Protein AF-A0A931ZBM6-F1 (afdb_monomer_lite)

Secondary structure (DSSP, 8-state):
----PPPTHHHHHHTT----------------PPP------S-HHHHHEEE---EETTEEP-EEEE-SSHHHHHHHHHHHHHHHHHHHHTTS-S---SEEEEE--TTPPPTHHHHHHHHHHHHTT-S-HHHHTTHHHHHHHHHHHHHHHHTTS-S-----SSHHHHHHHHHTTS-EE--THHHHHHHHHHHTTT-HHHHHHHHHT--HHHHT--TTTTSSEEEEEPPTTHHHHHHHHHHHHHHHSS---HHHHHHHHHHHHHHHHHHHHHHHHHHHHHHHHHHHHHH----HHHHHHHHHHHHHHHSPPPTTSPPPPS-HHHHHHHHHHHHHHHHHHHHHHHHHS--PPP--

pLDDT: mean 80.32, std 21.11, range [24.94, 98.19]

Sequence (352 aa):
MSHRRPSSFFALVRLCFAAVVAFSAPAAFAGEVVPPTGVLAKDEFSRLVRLAPFVVRGQQLSVSIHARSGRDRSYGEEFAEEVLRVVWEAGVTDSTGKGLVIVGKKGEPHPIRFFRKFLALADAGALDPAIAARGPELFKMLDHWEHSSDKGRGAGEKQGGNVDLEFERIVTALPLPLEGIGAQLYQLAWFEKFDDARVEAKLRALRAADLERDLFAHYDWVFYLPPKGAFDDVLDGIISDALKDGEVGIVGRMAVKGVMLVVKPKIRKAIEGVRKGLMFQTVVQARTRLGEDAVSRLMGAYVEELMPDLPDEPKHAGPEHERAVAAVRAELGALRAAAAKTAAEPAATPVH

Foldseek 3Di:
DDPDDQDCVVVVVVVPPDDDFDDDDDDDDDDDDDDDDDDDPVDPQVVQWDFAQAAAPNDGAQEIERDDDPVLVVVQNVLLNLLVNLCCLLPLFPHLFHEYEYEDDPPAFALVVLLVLLQVCLVVVLADVVSSVCNVVSVVQVVCVLVLVCVSPPPDDDDDGDPVVLVVLQVRQAKGWQDQVSQLLVVLCVVVVVPVVSSSVCRSVDDPVSSVPRPCVNTLTYMYHYHVCSNVVSVVVVLVVVCVPDPCPPVNNVVSVVVCVVCVVQVVQLRSLVRSLVSSLRSSVSRHPDDPVLSSQLSVLLSVLSHDDDPPDDPDDDDSSVSSSVSSSVSVVVVVVVVVVVVPDPDDPPDD

Radius of gyration: 22.64 Å; chains: 1; bounding box: 61×72×57 Å

Structure (mmCIF, N/CA/C/O backbone):
data_AF-A0A931ZBM6-F1
#
_entry.id   AF-A0A931ZBM6-F1
#
loop_
_atom_site.group_PDB
_atom_site.id
_atom_site.type_symbol
_atom_site.label_atom_id
_atom_site.label_alt_id
_atom_site.label_comp_id
_atom_site.label_asym_id
_atom_site.label_entity_id
_atom_site.label_seq_id
_atom_site.pdbx_PDB_ins_code
_atom_site.Cartn_x
_atom_site.Cartn_y
_atom_site.Cartn_z
_atom_site.occupancy
_atom_site.B_iso_or_equiv
_atom_site.auth_seq_id
_atom_site.auth_comp_id
_atom_site.auth_asym_id
_atom_site.auth_atom_id
_atom_site.pdbx_PDB_model_num
ATOM 1 N N . MET A 1 1 ? 28.361 -14.366 -13.373 1.00 31.94 1 MET A N 1
ATOM 2 C CA . MET A 1 1 ? 27.767 -14.324 -12.021 1.00 31.94 1 MET A CA 1
ATOM 3 C C . MET A 1 1 ? 28.271 -13.063 -11.344 1.00 31.94 1 MET A C 1
ATOM 5 O O . MET A 1 1 ? 29.434 -13.009 -10.978 1.00 31.94 1 MET A O 1
ATOM 9 N N . SER A 1 2 ? 27.451 -12.012 -11.313 1.00 27.48 2 SER A N 1
ATOM 10 C CA . SER A 1 2 ? 27.791 -10.764 -10.625 1.00 27.48 2 SER A CA 1
ATOM 11 C C . SER A 1 2 ? 27.312 -10.886 -9.182 1.00 27.48 2 SER A C 1
ATOM 13 O O . SER A 1 2 ? 26.113 -11.039 -8.949 1.00 27.48 2 SER A O 1
ATOM 15 N N . HIS A 1 3 ? 28.238 -10.895 -8.224 1.00 28.36 3 HIS A N 1
ATOM 16 C CA . HIS A 1 3 ? 27.904 -10.804 -6.807 1.00 28.36 3 HIS A CA 1
ATOM 17 C C . HIS A 1 3 ? 27.379 -9.389 -6.528 1.00 28.36 3 HIS A C 1
ATOM 19 O O . HIS A 1 3 ? 28.165 -8.462 -6.334 1.00 28.36 3 HIS A O 1
ATOM 25 N N . ARG A 1 4 ? 26.051 -9.212 -6.527 1.00 35.16 4 ARG A N 1
ATOM 26 C CA . ARG A 1 4 ? 25.421 -8.002 -5.982 1.00 35.16 4 ARG A CA 1
ATOM 27 C C . ARG A 1 4 ? 25.750 -7.947 -4.487 1.00 35.16 4 ARG A C 1
ATOM 29 O O . ARG A 1 4 ? 25.374 -8.845 -3.736 1.00 35.16 4 ARG A O 1
ATOM 36 N N . ARG A 1 5 ? 26.523 -6.940 -4.076 1.00 33.59 5 ARG A N 1
ATOM 37 C CA . ARG A 1 5 ? 26.812 -6.664 -2.663 1.00 33.59 5 ARG A CA 1
ATOM 38 C C . ARG A 1 5 ? 25.515 -6.232 -1.960 1.00 33.59 5 ARG A C 1
ATOM 40 O O . ARG A 1 5 ? 24.696 -5.577 -2.602 1.00 33.59 5 ARG A O 1
ATOM 47 N N . PRO A 1 6 ? 25.318 -6.560 -0.671 1.00 39.62 6 PRO A N 1
ATOM 48 C CA . PRO A 1 6 ? 24.232 -5.974 0.108 1.00 39.62 6 PRO A CA 1
ATOM 49 C C . PRO A 1 6 ? 24.379 -4.445 0.116 1.00 39.62 6 PRO A C 1
ATOM 51 O O . PRO A 1 6 ? 25.482 -3.928 0.302 1.00 39.62 6 PRO A O 1
ATOM 54 N N . SER A 1 7 ? 23.281 -3.733 -0.141 1.00 42.94 7 SER A N 1
ATOM 55 C CA . SER A 1 7 ? 23.265 -2.282 -0.323 1.00 42.94 7 SER A CA 1
ATOM 56 C C . SER A 1 7 ? 23.692 -1.548 0.956 1.00 42.94 7 SER A C 1
ATOM 58 O O . SER A 1 7 ? 23.093 -1.673 2.026 1.00 42.94 7 SER A O 1
ATOM 60 N N . SER A 1 8 ? 24.748 -0.743 0.837 1.00 41.81 8 SER A N 1
ATOM 61 C CA . SER A 1 8 ? 25.356 0.093 1.885 1.00 41.81 8 SER A CA 1
ATOM 62 C C . SER A 1 8 ? 24.417 1.180 2.436 1.00 41.81 8 SER A C 1
ATOM 64 O O . SER A 1 8 ? 24.687 1.755 3.490 1.00 41.81 8 SER A O 1
ATOM 66 N N . PHE A 1 9 ? 23.278 1.425 1.784 1.00 42.59 9 PHE A N 1
ATOM 67 C CA . PHE A 1 9 ? 22.247 2.367 2.225 1.00 42.59 9 PHE A CA 1
ATOM 68 C C . PHE A 1 9 ? 21.617 1.995 3.578 1.00 42.59 9 PHE A C 1
ATOM 70 O O . PHE A 1 9 ? 21.406 2.867 4.424 1.00 42.59 9 PHE A O 1
ATOM 77 N N . PHE A 1 10 ? 21.396 0.702 3.842 1.00 41.97 10 PHE A N 1
ATOM 78 C CA . PHE A 1 10 ? 20.820 0.257 5.117 1.00 41.97 10 PHE A CA 1
ATOM 79 C C . PHE A 1 10 ? 21.771 0.471 6.305 1.00 41.97 10 PHE A C 1
ATOM 81 O O . PHE A 1 10 ? 21.309 0.595 7.436 1.00 41.97 10 PHE A O 1
ATOM 88 N N . ALA A 1 11 ? 23.084 0.593 6.071 1.00 39.59 11 ALA A N 1
ATOM 89 C CA . ALA A 1 11 ? 24.052 0.939 7.113 1.00 39.59 11 ALA A CA 1
ATOM 90 C C . ALA A 1 11 ? 23.962 2.420 7.538 1.00 39.59 11 ALA A C 1
ATOM 92 O O . ALA A 1 11 ? 24.176 2.730 8.708 1.00 39.59 11 ALA A O 1
ATOM 93 N N . LEU A 1 12 ? 23.581 3.323 6.624 1.00 34.25 12 LEU A N 1
ATOM 94 C CA . LEU A 1 12 ? 23.433 4.755 6.911 1.00 34.25 12 LEU A CA 1
ATOM 95 C C . LEU A 1 12 ? 22.178 5.049 7.754 1.00 34.25 12 LEU A C 1
ATOM 97 O O . LEU A 1 12 ? 22.205 5.919 8.617 1.00 34.25 12 LEU A O 1
ATOM 101 N N . VAL A 1 13 ? 21.094 4.293 7.542 1.00 40.19 13 VAL A N 1
ATOM 102 C CA . VAL A 1 13 ? 19.859 4.389 8.346 1.00 40.19 13 VAL A CA 1
ATOM 103 C C . VAL A 1 13 ? 20.052 3.776 9.742 1.00 40.19 13 VAL A C 1
ATOM 105 O O . VAL A 1 13 ? 19.504 4.279 10.720 1.00 40.19 13 VAL A O 1
ATOM 108 N N . ARG A 1 14 ? 20.888 2.734 9.859 1.00 36.56 14 ARG A N 1
ATOM 109 C CA . ARG A 1 14 ? 21.182 2.023 11.118 1.00 36.56 14 ARG A CA 1
ATOM 110 C C . ARG A 1 14 ? 21.972 2.844 12.144 1.00 36.56 14 ARG A C 1
ATOM 112 O O . ARG A 1 14 ? 21.813 2.609 13.335 1.00 36.56 14 ARG A O 1
ATOM 119 N N . LEU A 1 15 ? 22.798 3.804 11.719 1.00 32.94 15 LEU A N 1
ATOM 120 C CA . LEU A 1 15 ? 23.688 4.532 12.636 1.00 32.94 15 LEU A CA 1
ATOM 121 C C . LEU A 1 15 ? 22.985 5.635 13.457 1.00 32.94 15 LEU A C 1
ATOM 123 O O . LEU A 1 15 ? 23.563 6.133 14.418 1.00 32.94 15 LEU A O 1
ATOM 127 N N . CYS A 1 16 ? 21.757 6.027 13.099 1.00 34.06 16 CYS A N 1
ATOM 128 C CA . CYS A 1 16 ? 21.055 7.146 13.742 1.00 34.06 16 CYS A CA 1
ATOM 129 C C . CYS A 1 16 ? 20.052 6.749 14.843 1.00 34.06 16 CYS A C 1
ATOM 131 O O . CYS A 1 16 ? 19.536 7.646 15.499 1.00 34.06 16 CYS A O 1
ATOM 133 N N . PHE A 1 17 ? 19.778 5.457 15.065 1.00 35.91 17 PHE A N 1
ATOM 134 C CA . PHE A 1 17 ? 18.599 5.009 15.833 1.00 35.91 17 PHE A CA 1
ATOM 135 C C . PHE A 1 17 ? 18.886 4.205 17.116 1.00 35.91 17 PHE A C 1
ATOM 137 O O . PHE A 1 17 ? 17.976 3.652 17.723 1.00 35.91 17 PHE A O 1
ATOM 144 N N . ALA A 1 18 ? 20.134 4.149 17.580 1.00 29.78 18 ALA A N 1
ATOM 145 C CA . ALA A 1 18 ? 20.478 3.424 18.804 1.00 29.78 18 A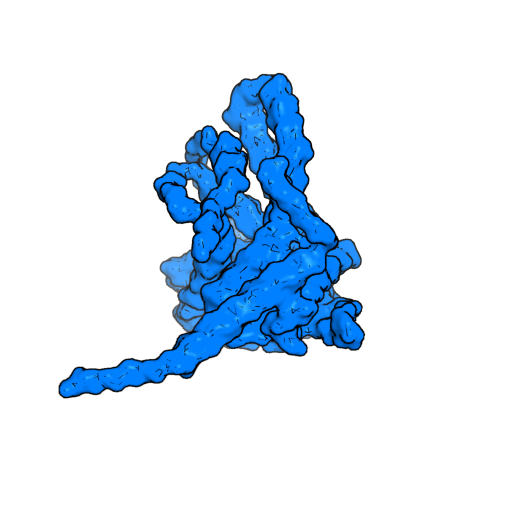LA A CA 1
ATOM 146 C C . ALA A 1 18 ? 20.466 4.340 20.045 1.00 29.78 18 ALA A C 1
ATOM 148 O O . ALA A 1 18 ? 21.527 4.780 20.48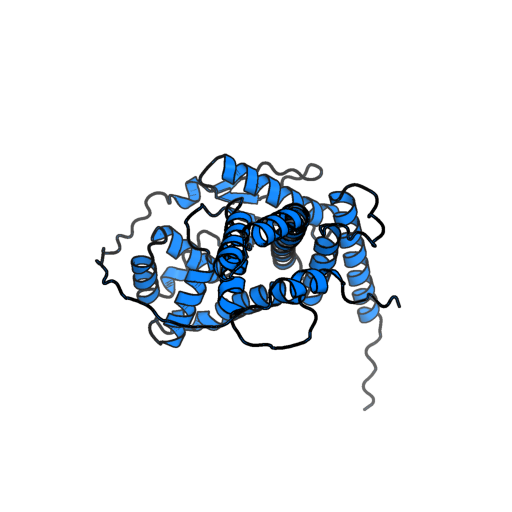7 1.00 29.78 18 ALA A O 1
ATOM 149 N N . ALA A 1 19 ? 19.286 4.613 20.623 1.00 30.77 19 ALA A N 1
ATOM 150 C CA . ALA A 1 19 ? 19.170 5.140 21.989 1.00 30.77 19 ALA A CA 1
ATOM 151 C C . ALA A 1 19 ? 17.787 4.887 22.650 1.00 30.77 19 ALA A C 1
ATOM 153 O O . ALA A 1 19 ? 16.822 5.585 22.378 1.00 30.77 19 ALA A O 1
ATOM 154 N N . VAL A 1 20 ? 17.788 3.971 23.632 1.00 32.47 20 VAL A N 1
ATOM 155 C CA . VAL A 1 20 ? 17.024 4.005 24.907 1.00 32.47 20 VAL A CA 1
ATOM 156 C C . VAL A 1 20 ? 15.565 3.479 24.949 1.00 32.47 20 VAL A C 1
ATOM 158 O O . VAL A 1 20 ? 14.827 3.397 23.973 1.00 32.47 20 VAL A O 1
ATOM 161 N N . VAL A 1 21 ? 15.232 3.000 26.156 1.00 31.50 21 VAL A N 1
ATOM 162 C CA . VAL A 1 21 ? 14.357 1.903 26.592 1.00 31.50 21 VAL A CA 1
ATOM 163 C C . VAL A 1 21 ? 13.160 2.400 27.435 1.00 31.50 21 VAL A C 1
ATOM 165 O O . VAL A 1 21 ? 13.353 3.194 28.344 1.00 31.50 21 VAL A O 1
ATOM 168 N N . ALA A 1 22 ? 11.985 1.814 27.154 1.00 27.92 22 ALA A N 1
ATOM 169 C CA . ALA A 1 22 ? 10.833 1.361 27.977 1.00 27.92 22 ALA A CA 1
ATOM 170 C C . ALA A 1 22 ? 10.054 2.216 29.026 1.00 27.92 22 ALA A C 1
ATOM 172 O O . ALA A 1 22 ? 10.618 2.870 29.894 1.00 27.92 22 ALA A O 1
ATOM 173 N N . PHE A 1 23 ? 8.727 1.931 29.013 1.00 27.97 23 PHE A N 1
ATOM 174 C CA . PHE A 1 23 ? 7.710 1.746 30.090 1.00 27.97 23 PHE A CA 1
ATOM 175 C C . PHE A 1 23 ? 6.482 2.698 30.151 1.00 27.97 23 PHE A C 1
ATOM 177 O O . PHE A 1 23 ? 6.609 3.846 30.566 1.00 27.97 23 PHE A O 1
ATOM 184 N N . SER A 1 24 ? 5.267 2.149 29.899 1.00 24.94 24 SER A N 1
ATOM 185 C CA . SER A 1 24 ? 4.047 2.131 30.776 1.00 24.94 24 SER A CA 1
ATOM 186 C C . SER A 1 24 ? 2.675 2.216 30.050 1.00 24.94 24 SER A C 1
ATOM 188 O O . SER A 1 24 ? 2.545 2.838 29.004 1.00 24.94 24 SER A O 1
ATOM 190 N N . ALA A 1 25 ? 1.664 1.561 30.647 1.00 29.27 25 ALA A N 1
ATOM 191 C CA . ALA A 1 25 ? 0.376 1.057 30.120 1.00 29.27 25 ALA A CA 1
ATOM 192 C C . ALA A 1 25 ? -0.858 2.027 30.269 1.00 29.27 25 ALA A C 1
ATOM 194 O O . ALA A 1 25 ? -0.668 3.153 30.726 1.00 29.27 25 ALA A O 1
ATOM 195 N N . PRO A 1 26 ? -2.110 1.643 29.879 1.00 33.84 26 PRO A N 1
ATOM 196 C CA . PRO A 1 26 ? -3.177 2.553 29.410 1.00 33.84 26 PRO A CA 1
ATOM 197 C C . PRO A 1 26 ? -4.280 2.913 30.433 1.00 33.84 26 PRO A C 1
ATOM 199 O O . PRO A 1 26 ? -4.448 2.249 31.452 1.00 33.84 26 PRO A O 1
ATOM 202 N N . ALA A 1 27 ? -5.111 3.911 30.091 1.00 28.00 27 ALA A N 1
ATOM 203 C CA . ALA A 1 27 ? -6.371 4.232 30.774 1.00 28.00 27 ALA A CA 1
ATOM 204 C C . ALA A 1 27 ? -7.587 4.037 29.844 1.00 28.00 27 ALA A C 1
ATOM 206 O O . ALA A 1 27 ? -7.575 4.453 28.685 1.00 28.00 27 ALA A O 1
ATOM 207 N N . ALA A 1 28 ? -8.625 3.392 30.380 1.00 29.86 28 ALA A N 1
ATOM 208 C CA . ALA A 1 28 ? -9.886 3.058 29.724 1.00 29.86 28 ALA A CA 1
ATOM 209 C C . ALA A 1 28 ? -10.892 4.224 29.741 1.00 29.86 28 ALA A C 1
ATOM 211 O O . ALA A 1 28 ? -10.944 4.978 30.711 1.00 29.86 28 ALA A O 1
ATOM 212 N N . PHE A 1 29 ? -11.761 4.300 28.726 1.00 31.81 29 PHE A N 1
ATOM 213 C CA . PHE A 1 29 ? -13.000 5.083 28.777 1.00 31.81 29 PHE A CA 1
ATOM 214 C C . PHE A 1 29 ? -14.194 4.253 28.297 1.00 31.81 29 PHE A C 1
ATOM 216 O O . PHE A 1 29 ? -14.118 3.533 27.303 1.00 31.81 29 PHE A O 1
ATOM 223 N N . ALA A 1 30 ? -15.281 4.351 29.065 1.00 30.66 30 ALA A N 1
ATOM 224 C CA . ALA A 1 30 ? -16.561 3.692 28.854 1.00 30.66 30 ALA A CA 1
ATOM 225 C C . ALA A 1 30 ? -17.351 4.355 27.713 1.00 30.66 30 ALA A C 1
ATOM 227 O O . ALA A 1 30 ? -17.351 5.577 27.580 1.00 30.66 30 ALA A O 1
ATOM 228 N N . GLY A 1 31 ? -18.008 3.527 26.899 1.00 30.02 31 GLY A N 1
ATOM 229 C CA . GLY A 1 31 ? -18.757 3.943 25.717 1.00 30.02 31 GLY A CA 1
ATOM 230 C C . GLY A 1 31 ? -20.232 4.248 25.971 1.00 30.02 31 GLY A C 1
ATOM 231 O O . GLY A 1 31 ? -20.807 3.872 26.991 1.00 30.02 31 GLY A O 1
ATOM 232 N N . GLU A 1 32 ? -20.848 4.864 24.967 1.00 27.94 32 GLU A N 1
ATOM 233 C CA . GLU A 1 32 ? -22.295 4.971 24.806 1.00 27.94 32 GLU A CA 1
ATOM 234 C C . GLU A 1 32 ? -22.692 4.225 23.520 1.00 27.94 32 GLU A C 1
ATOM 236 O O . GLU A 1 32 ? -22.074 4.391 22.466 1.00 27.94 32 GLU A O 1
ATOM 241 N N . VAL A 1 33 ? -23.678 3.331 23.626 1.00 31.17 33 VAL A N 1
ATOM 242 C CA . VAL A 1 33 ? -24.102 2.417 22.555 1.00 31.17 33 VAL A CA 1
ATOM 243 C C . VAL A 1 33 ? -25.218 3.066 21.743 1.00 31.17 33 VAL A C 1
ATOM 245 O O . VAL A 1 33 ? -26.300 3.324 22.265 1.00 31.17 33 VAL A O 1
ATOM 248 N N . VAL A 1 34 ? -24.986 3.265 20.445 1.00 37.62 34 VAL A N 1
ATOM 249 C CA . VAL A 1 34 ? -26.023 3.661 19.481 1.00 37.62 34 VAL A CA 1
ATOM 250 C C . VAL A 1 34 ? -26.456 2.424 18.680 1.00 37.62 34 VAL A C 1
ATOM 252 O O . VAL A 1 34 ? -25.591 1.689 18.198 1.00 37.62 34 VAL A O 1
ATOM 255 N N . PRO A 1 35 ? -27.767 2.156 18.527 1.00 35.78 35 PRO A N 1
ATOM 256 C CA . PRO A 1 35 ? -28.259 0.957 17.854 1.00 35.78 35 PRO A CA 1
ATOM 257 C C . PRO A 1 35 ? -28.048 0.995 16.325 1.00 35.78 35 PRO A C 1
ATOM 259 O O . PRO A 1 35 ? -28.031 2.072 15.723 1.00 35.78 35 PRO A O 1
ATOM 262 N N . PRO A 1 36 ? -27.936 -0.176 15.666 1.00 44.25 36 PRO A N 1
ATOM 263 C CA . PRO A 1 36 ? -27.650 -0.269 14.240 1.00 44.25 36 PRO A CA 1
ATOM 264 C C . PRO A 1 36 ? -28.939 -0.141 13.418 1.00 44.25 36 PRO A C 1
ATOM 266 O O . PRO A 1 36 ? -29.744 -1.067 13.347 1.00 44.25 36 PRO A O 1
ATOM 269 N N . THR A 1 37 ? -29.136 0.989 12.743 1.00 44.81 37 THR A N 1
ATOM 270 C CA . THR A 1 37 ? -30.177 1.115 11.711 1.00 44.81 37 THR A CA 1
ATOM 271 C C . THR A 1 37 ? -29.609 0.776 10.341 1.00 44.81 37 THR A C 1
ATOM 273 O O . THR A 1 37 ? -28.897 1.571 9.730 1.00 44.81 37 THR A O 1
ATOM 276 N N . GLY A 1 38 ? -29.955 -0.414 9.851 1.00 49.53 38 GLY A N 1
ATOM 277 C CA . GLY A 1 38 ? -29.805 -0.789 8.454 1.00 49.53 38 GLY A CA 1
ATOM 278 C C . GLY A 1 38 ? -30.980 -0.285 7.620 1.00 49.53 38 GLY A C 1
ATOM 279 O O . GLY A 1 38 ? -32.091 -0.752 7.812 1.00 49.53 38 GLY A O 1
ATOM 280 N N . VAL A 1 39 ? -30.706 0.618 6.680 1.00 38.03 39 VAL A N 1
ATOM 281 C CA . VAL A 1 39 ? -31.336 0.767 5.354 1.00 38.03 39 VAL A CA 1
ATOM 282 C C . VAL A 1 39 ? -30.286 1.491 4.504 1.00 38.03 39 VAL A C 1
ATOM 284 O O . VAL A 1 39 ? -29.718 2.479 4.964 1.00 38.03 39 VAL A O 1
ATOM 287 N N . LEU A 1 40 ? -29.996 0.994 3.295 1.00 43.84 40 LEU A N 1
ATOM 288 C CA . LEU A 1 40 ? -29.059 1.592 2.335 1.00 43.84 40 LEU A CA 1
ATOM 289 C C . LEU A 1 40 ? -29.546 2.986 1.898 1.00 43.84 40 LEU A C 1
ATOM 291 O O . LEU A 1 40 ? -30.125 3.168 0.828 1.00 43.84 40 LEU A O 1
ATOM 295 N N . ALA A 1 41 ? -29.294 4.001 2.721 1.00 45.59 41 ALA A N 1
ATOM 296 C CA . ALA A 1 41 ? -29.118 5.350 2.218 1.00 45.59 41 ALA A CA 1
ATOM 297 C C . ALA A 1 41 ? -27.992 5.269 1.181 1.00 45.59 41 ALA A C 1
ATOM 299 O O . ALA A 1 41 ? -26.922 4.788 1.540 1.00 45.59 41 ALA A O 1
ATOM 300 N N . LYS A 1 42 ? -28.250 5.674 -0.079 1.00 52.31 42 LYS A N 1
ATOM 301 C CA . LYS A 1 42 ? -27.255 5.807 -1.171 1.00 52.31 42 LYS A CA 1
ATOM 302 C C . LYS A 1 42 ? -25.868 6.039 -0.577 1.00 52.31 42 LYS A C 1
ATOM 304 O O . LYS A 1 42 ? -25.633 7.155 -0.094 1.00 52.31 42 LYS A O 1
ATOM 309 N N . ASP A 1 43 ? -25.041 4.997 -0.566 1.00 73.19 43 ASP A N 1
ATOM 310 C CA . ASP A 1 43 ? -23.898 4.941 0.331 1.00 73.19 43 ASP A CA 1
ATOM 311 C C . ASP A 1 43 ? -22.943 6.102 0.029 1.00 73.19 43 ASP A C 1
ATOM 313 O O . ASP A 1 43 ? -22.713 6.483 -1.123 1.00 73.19 43 ASP A O 1
ATOM 317 N N . GLU A 1 44 ? -22.489 6.771 1.086 1.00 82.69 44 GLU A N 1
ATOM 318 C CA . GLU A 1 44 ? -21.653 7.969 0.972 1.00 82.69 44 GLU A CA 1
ATOM 319 C C . GLU A 1 44 ? -20.319 7.649 0.282 1.00 82.69 44 GLU A C 1
ATOM 321 O O . GLU A 1 44 ? -19.791 8.481 -0.452 1.00 82.69 44 GLU A O 1
ATOM 326 N N . PHE A 1 45 ? -19.832 6.416 0.451 1.00 86.69 45 PHE A N 1
ATOM 327 C CA . PHE A 1 45 ? -18.586 5.923 -0.123 1.00 86.69 45 PHE A CA 1
ATOM 328 C C . PHE A 1 45 ? -18.604 5.965 -1.659 1.00 86.69 45 PHE A C 1
ATOM 330 O O . PHE A 1 45 ? -17.765 6.619 -2.278 1.00 86.69 45 PHE A O 1
ATOM 337 N N . SER A 1 46 ? -19.597 5.347 -2.298 1.00 85.31 46 SER A N 1
ATOM 338 C CA . SER A 1 46 ? -19.700 5.211 -3.756 1.00 85.31 46 SER A CA 1
ATOM 339 C C . SER A 1 46 ? -19.828 6.553 -4.468 1.00 85.31 46 SER A C 1
ATOM 341 O O . SER A 1 46 ? -19.427 6.678 -5.621 1.00 85.31 46 SER A O 1
ATOM 343 N N . ARG A 1 47 ? -20.332 7.592 -3.790 1.00 88.38 47 ARG A N 1
ATOM 344 C CA . ARG A 1 47 ? -20.388 8.957 -4.346 1.00 88.38 47 ARG A CA 1
ATOM 345 C C . ARG A 1 47 ? -19.011 9.609 -4.461 1.00 88.38 47 ARG A C 1
ATOM 347 O O . ARG A 1 47 ? -18.833 10.516 -5.273 1.00 88.38 47 ARG A O 1
ATOM 354 N N . LEU A 1 48 ? -18.067 9.179 -3.630 1.00 88.06 48 LEU A N 1
ATOM 355 C CA . LEU A 1 48 ? -16.689 9.665 -3.613 1.00 88.06 48 LEU A CA 1
ATOM 356 C C . LEU A 1 48 ? -15.783 8.862 -4.553 1.00 88.06 48 LEU A C 1
ATOM 358 O O . LEU A 1 48 ? -14.681 9.309 -4.871 1.00 88.06 48 LEU A O 1
ATOM 362 N N . VAL A 1 49 ? -16.254 7.705 -5.023 1.00 90.56 49 VAL A N 1
ATOM 363 C CA . VAL A 1 49 ? -15.577 6.884 -6.025 1.00 90.56 49 VAL A CA 1
ATOM 364 C C . VAL A 1 49 ? -15.823 7.462 -7.409 1.00 90.56 49 VAL A C 1
ATOM 366 O O . VAL A 1 49 ? -16.958 7.634 -7.853 1.00 90.56 49 VAL A O 1
ATOM 369 N N . ARG A 1 50 ? -14.746 7.741 -8.135 1.00 92.62 50 ARG A N 1
ATOM 370 C CA . ARG A 1 50 ? -14.831 8.270 -9.496 1.00 92.62 50 ARG A CA 1
ATOM 371 C C . ARG A 1 50 ? -13.717 7.688 -10.355 1.00 92.62 50 ARG A C 1
ATOM 373 O O . ARG A 1 50 ? -12.571 7.644 -9.919 1.00 92.62 50 ARG A O 1
ATOM 380 N N . LEU A 1 51 ? -14.053 7.321 -11.590 1.00 91.00 51 LEU A N 1
ATOM 381 C CA . LEU A 1 51 ? -13.085 6.836 -12.574 1.00 91.00 51 LEU A CA 1
ATOM 382 C C . LEU A 1 51 ? -12.010 7.903 -12.843 1.00 91.00 51 LEU A C 1
ATOM 384 O O . LEU A 1 51 ? -12.336 9.089 -12.984 1.00 91.00 51 LEU A O 1
ATOM 388 N N . ALA A 1 52 ? -10.750 7.483 -12.877 1.00 85.50 52 ALA A N 1
ATOM 389 C CA . ALA A 1 52 ? -9.613 8.301 -13.266 1.00 85.50 52 ALA A CA 1
ATOM 390 C C . ALA A 1 52 ? -9.497 8.356 -14.798 1.00 85.50 52 ALA A C 1
ATOM 392 O O . ALA A 1 52 ? -9.753 7.357 -15.476 1.00 85.50 52 ALA A O 1
ATOM 393 N N . PRO A 1 53 ? -9.093 9.498 -15.374 1.00 88.06 53 PRO A N 1
ATOM 394 C CA . PRO A 1 53 ? -8.960 9.663 -16.819 1.00 88.06 53 PRO A CA 1
ATOM 395 C C . PRO A 1 53 ? -7.631 9.091 -17.357 1.00 88.06 53 PRO A C 1
ATOM 397 O O . PRO A 1 53 ? -6.973 9.721 -18.178 1.00 88.06 53 PRO A O 1
ATOM 400 N N . PHE A 1 54 ? -7.204 7.916 -16.887 1.00 86.25 54 PHE A N 1
ATOM 401 C CA . PHE A 1 54 ? -5.904 7.345 -17.245 1.00 86.25 54 PHE A CA 1
ATOM 402 C C . PHE A 1 54 ? -5.897 6.778 -18.657 1.00 86.25 54 PHE A C 1
ATOM 404 O O . PHE A 1 54 ? -6.684 5.883 -18.971 1.00 86.25 54 PHE A O 1
ATOM 411 N N . VAL A 1 55 ? -4.958 7.244 -19.478 1.00 82.25 55 VAL A N 1
ATOM 412 C CA . VAL A 1 55 ? -4.731 6.732 -20.830 1.00 82.25 55 VAL A CA 1
ATOM 413 C C . VAL A 1 55 ? -3.247 6.444 -21.016 1.00 82.25 55 VAL A C 1
ATOM 415 O O . VAL A 1 55 ? -2.431 7.359 -21.051 1.00 82.25 55 VAL A O 1
ATOM 418 N N . VAL A 1 56 ? -2.892 5.172 -21.191 1.00 81.19 56 VAL A N 1
ATOM 419 C CA . VAL A 1 56 ? -1.511 4.750 -21.458 1.00 81.19 56 VAL A CA 1
ATOM 420 C C . VAL A 1 56 ? -1.444 4.185 -22.871 1.00 81.19 56 VAL A C 1
ATOM 422 O O . VAL A 1 56 ? -2.132 3.223 -23.199 1.00 81.19 56 VAL A O 1
ATOM 425 N N . ARG A 1 57 ? -0.637 4.811 -23.740 1.00 81.69 57 ARG A N 1
ATOM 426 C CA . ARG A 1 57 ? -0.513 4.453 -25.172 1.00 81.69 57 ARG A CA 1
ATOM 427 C C . ARG A 1 57 ? -1.863 4.351 -25.906 1.00 81.69 57 ARG A C 1
ATOM 429 O O . ARG A 1 57 ? -2.064 3.464 -26.727 1.00 81.69 57 ARG A O 1
ATOM 436 N N . GLY A 1 58 ? -2.790 5.258 -25.600 1.00 82.12 58 GLY A N 1
ATOM 437 C CA . GLY A 1 58 ? -4.124 5.292 -26.211 1.00 82.12 58 GLY A CA 1
ATOM 438 C C . GLY A 1 58 ? -5.139 4.322 -25.599 1.00 82.12 58 GLY A C 1
ATOM 439 O O . GLY A 1 58 ? -6.305 4.367 -25.979 1.00 82.12 58 GLY A O 1
ATOM 440 N N . GLN A 1 59 ? -4.742 3.492 -24.629 1.00 83.00 59 GLN A N 1
ATOM 441 C CA . GLN A 1 59 ? -5.651 2.602 -23.915 1.00 83.00 59 GLN A CA 1
ATOM 442 C C . GLN A 1 59 ? -6.087 3.209 -22.583 1.00 83.00 59 GLN A C 1
ATOM 444 O O . GLN A 1 59 ? -5.255 3.580 -21.755 1.00 83.00 59 GLN A O 1
ATOM 449 N N . GLN A 1 60 ? -7.400 3.281 -22.369 1.00 87.81 60 GLN A N 1
ATOM 450 C CA . GLN A 1 60 ? -7.966 3.743 -21.109 1.00 87.81 60 GLN A CA 1
ATOM 451 C C . GLN A 1 60 ? -7.835 2.660 -20.030 1.00 87.81 60 GLN A C 1
ATOM 453 O O . GLN A 1 60 ? -8.294 1.530 -20.215 1.00 87.81 60 GLN A O 1
ATOM 458 N N . LEU A 1 61 ? -7.234 3.005 -18.891 1.00 88.75 61 LEU A N 1
ATOM 459 C CA . LEU A 1 61 ? -7.152 2.111 -17.736 1.00 88.75 61 LEU A CA 1
ATOM 460 C C . LEU A 1 61 ? -8.392 2.280 -16.849 1.00 88.75 61 LEU A C 1
ATOM 462 O O . LEU A 1 61 ? -8.857 3.391 -16.602 1.00 88.75 61 LEU A O 1
ATOM 466 N N . SER A 1 62 ? -8.935 1.167 -16.353 1.00 93.06 62 SER A N 1
ATOM 467 C CA . SER A 1 62 ? -10.155 1.156 -15.534 1.00 93.06 62 SER A CA 1
ATOM 468 C C . SER A 1 62 ? -9.836 1.321 -14.048 1.00 93.06 62 SER A C 1
ATOM 470 O O . SER A 1 62 ? -10.019 0.397 -13.264 1.00 93.06 62 SER A O 1
ATOM 472 N N . VAL A 1 63 ? -9.333 2.486 -13.647 1.00 95.38 63 VAL A N 1
ATOM 473 C CA . VAL A 1 63 ? -8.968 2.742 -12.245 1.00 95.38 63 VAL A CA 1
ATOM 474 C C . VAL A 1 63 ? -9.873 3.800 -11.655 1.00 95.38 63 VAL A C 1
ATOM 476 O O . VAL A 1 63 ? -9.983 4.903 -12.183 1.00 95.38 63 VAL A O 1
ATOM 479 N N . SER A 1 64 ? -10.513 3.470 -10.545 1.00 96.62 64 SER A N 1
ATOM 480 C CA . SER A 1 64 ? -11.315 4.396 -9.763 1.00 96.62 64 SER A CA 1
ATOM 481 C C . SER A 1 64 ? -10.512 4.936 -8.588 1.00 96.62 64 SER A C 1
ATOM 483 O O . SER A 1 64 ? -9.760 4.208 -7.944 1.00 96.62 64 SER A O 1
ATOM 485 N N . ILE A 1 65 ? -10.713 6.212 -8.276 1.00 97.44 65 ILE A N 1
ATOM 486 C CA . ILE A 1 65 ? -10.145 6.864 -7.098 1.00 97.44 65 ILE A CA 1
ATOM 487 C C . ILE A 1 65 ? -11.287 7.195 -6.146 1.00 97.44 65 ILE A C 1
ATOM 489 O O . ILE A 1 65 ? -12.239 7.884 -6.524 1.00 97.44 65 ILE A O 1
ATOM 493 N N . HIS A 1 66 ? -11.182 6.714 -4.913 1.00 96.88 66 HIS A N 1
ATOM 494 C CA . HIS A 1 66 ? -11.981 7.177 -3.791 1.00 96.88 66 HIS A CA 1
ATOM 495 C C . HIS A 1 66 ? -11.199 8.270 -3.053 1.00 96.88 66 HIS A C 1
ATOM 497 O O . HIS A 1 66 ? -10.167 8.004 -2.432 1.00 96.88 66 HIS A O 1
ATOM 503 N N . ALA A 1 67 ? -11.705 9.502 -3.096 1.00 95.44 67 ALA A N 1
ATOM 504 C CA . ALA A 1 67 ? -11.086 10.648 -2.437 1.00 95.44 67 ALA A CA 1
ATOM 505 C C . ALA A 1 67 ? -12.140 11.650 -1.948 1.00 95.44 67 ALA A C 1
ATOM 507 O O . ALA A 1 67 ? -13.163 11.871 -2.594 1.00 95.44 67 ALA A O 1
ATOM 508 N N . ARG A 1 68 ? -11.866 12.299 -0.811 1.00 92.19 68 ARG A N 1
ATOM 509 C CA . ARG A 1 68 ? -12.793 13.251 -0.166 1.00 92.19 68 ARG A CA 1
ATOM 510 C C . ARG A 1 68 ? -12.606 14.697 -0.607 1.00 92.19 68 ARG A C 1
ATOM 512 O O . ARG A 1 68 ? -13.445 15.544 -0.317 1.00 92.19 68 ARG A O 1
ATOM 519 N N . SER A 1 69 ? -11.501 14.994 -1.279 1.00 94.00 69 SER A N 1
ATOM 520 C CA . SER A 1 69 ? -11.195 16.322 -1.795 1.00 94.00 69 SER A CA 1
ATOM 521 C C . SER A 1 69 ? -10.575 16.227 -3.186 1.00 94.00 69 SER A C 1
ATOM 523 O O . SER A 1 69 ? -10.039 15.189 -3.573 1.00 94.00 69 SER A O 1
ATOM 525 N N . GLY A 1 70 ? -10.618 17.329 -3.941 1.00 94.12 70 GLY A N 1
ATOM 526 C CA . GLY A 1 70 ? -9.955 17.402 -5.245 1.00 94.12 70 GLY A CA 1
ATOM 527 C C . GLY A 1 70 ? -8.437 17.214 -5.148 1.00 94.12 70 GLY A C 1
ATOM 528 O O . GLY A 1 70 ? -7.853 16.566 -6.005 1.00 94.12 70 GLY A O 1
ATOM 529 N N . ARG A 1 71 ? -7.806 17.705 -4.071 1.00 95.00 71 ARG A N 1
ATOM 530 C CA . ARG A 1 71 ? -6.361 17.551 -3.845 1.00 95.00 71 ARG A CA 1
ATOM 531 C C . ARG A 1 71 ? -5.976 16.095 -3.596 1.00 95.00 71 ARG A C 1
ATOM 533 O O . ARG A 1 71 ? -5.011 15.621 -4.186 1.00 95.00 71 ARG A O 1
ATOM 540 N N . ASP A 1 72 ? -6.731 15.404 -2.744 1.00 95.31 72 ASP A N 1
ATOM 541 C CA . ASP A 1 72 ? -6.502 13.982 -2.459 1.00 95.31 72 ASP A CA 1
ATOM 542 C C . ASP A 1 72 ? -6.717 13.144 -3.717 1.00 95.31 72 ASP A C 1
ATOM 544 O O . ASP A 1 72 ? -5.961 12.215 -3.982 1.00 95.31 72 ASP A O 1
ATOM 548 N N . ARG A 1 73 ? -7.710 13.520 -4.530 1.00 95.81 73 ARG A N 1
ATOM 549 C CA . ARG A 1 73 ? -7.958 12.883 -5.817 1.00 95.81 73 ARG A CA 1
ATOM 550 C C . ARG A 1 73 ? -6.766 13.039 -6.755 1.00 95.81 73 ARG A C 1
ATOM 552 O O . ARG A 1 73 ? -6.272 12.026 -7.222 1.00 95.81 73 ARG A O 1
ATOM 559 N N . SER A 1 74 ? -6.295 14.264 -7.003 1.00 96.62 74 SER A N 1
ATOM 560 C CA . SER A 1 74 ? -5.144 14.491 -7.887 1.00 96.62 74 SER A CA 1
ATOM 561 C C . SER A 1 74 ? -3.903 13.746 -7.402 1.00 96.62 74 SER A C 1
ATOM 563 O O . SER A 1 74 ? -3.169 13.198 -8.211 1.00 96.62 74 SER A O 1
ATOM 565 N N . TYR A 1 75 ? -3.705 13.669 -6.083 1.00 96.38 75 TYR A N 1
ATOM 566 C CA . TYR A 1 75 ? -2.631 12.875 -5.499 1.00 96.38 75 TYR A CA 1
ATOM 567 C C . TYR A 1 75 ? -2.775 11.372 -5.794 1.00 96.38 75 TYR A C 1
ATOM 569 O O . TYR A 1 75 ? -1.816 10.746 -6.235 1.00 96.38 75 TYR A O 1
ATOM 577 N N . GLY A 1 76 ? -3.960 10.794 -5.573 1.00 97.06 76 GLY A N 1
ATOM 578 C CA . GLY A 1 76 ? -4.221 9.392 -5.907 1.00 97.06 76 GLY A CA 1
ATOM 579 C C . GLY A 1 76 ? -4.123 9.112 -7.408 1.00 97.06 76 GLY A C 1
ATOM 580 O O . GLY A 1 76 ? -3.659 8.042 -7.791 1.00 97.06 76 GLY A O 1
ATOM 581 N N . GLU A 1 77 ? -4.522 10.075 -8.247 1.00 97.19 77 GLU A N 1
ATOM 582 C CA . GLU A 1 77 ? -4.411 9.988 -9.703 1.00 97.19 77 GLU A CA 1
ATOM 583 C C . GLU A 1 77 ? -2.941 9.935 -10.148 1.00 97.19 77 GLU A C 1
ATOM 585 O O . GLU A 1 77 ? -2.539 8.969 -10.788 1.00 97.19 77 GLU A O 1
ATOM 590 N N . GLU A 1 78 ? -2.135 10.916 -9.735 1.00 96.50 78 GLU A N 1
ATOM 591 C CA . GLU A 1 78 ? -0.698 11.002 -10.036 1.00 96.50 78 GLU A CA 1
ATOM 592 C C . GLU A 1 78 ? 0.051 9.745 -9.567 1.00 96.50 78 GLU A C 1
ATOM 594 O O . GLU A 1 78 ? 0.750 9.101 -10.348 1.00 96.50 78 GLU A O 1
ATOM 599 N N . PHE A 1 79 ? -0.169 9.338 -8.312 1.00 97.00 79 PHE A N 1
ATOM 600 C CA . PHE A 1 79 ? 0.490 8.170 -7.729 1.00 97.00 79 PHE A CA 1
ATOM 601 C C . PHE A 1 79 ? 0.176 6.879 -8.500 1.00 97.00 79 PHE A C 1
ATOM 603 O O . PHE A 1 79 ? 1.072 6.089 -8.801 1.00 97.00 79 PHE A O 1
ATOM 610 N N . ALA A 1 80 ? -1.099 6.654 -8.828 1.00 97.19 80 ALA A N 1
ATOM 611 C CA . ALA A 1 80 ? -1.521 5.452 -9.533 1.00 97.19 80 ALA A CA 1
ATOM 612 C C . ALA A 1 80 ? -1.063 5.444 -10.995 1.00 97.19 80 ALA A C 1
ATOM 614 O O . ALA A 1 80 ? -0.642 4.398 -11.492 1.00 97.19 80 ALA A O 1
ATOM 615 N N . GLU A 1 81 ? -1.125 6.586 -11.680 1.00 96.00 81 GLU A N 1
ATOM 616 C CA . GLU A 1 81 ? -0.691 6.711 -13.070 1.00 96.00 81 GLU A CA 1
ATOM 617 C C . GLU A 1 81 ? 0.788 6.347 -13.227 1.00 96.00 81 GLU A C 1
ATOM 619 O O . GLU A 1 81 ? 1.128 5.533 -14.087 1.00 96.00 81 GLU A O 1
ATOM 624 N N . GLU A 1 82 ? 1.656 6.879 -12.364 1.00 95.94 82 GLU A N 1
ATOM 625 C CA . GLU A 1 82 ? 3.096 6.611 -12.405 1.00 95.94 82 GLU A CA 1
ATOM 626 C C . GLU A 1 82 ? 3.413 5.113 -12.285 1.00 95.94 82 GLU A C 1
ATOM 628 O O . GLU A 1 82 ? 4.214 4.581 -13.056 1.00 95.94 82 GLU A O 1
ATOM 633 N N . VAL A 1 83 ? 2.753 4.406 -11.362 1.00 97.19 83 VAL A N 1
ATOM 634 C CA . VAL A 1 83 ? 2.967 2.965 -11.154 1.00 97.19 83 VAL A CA 1
ATOM 635 C C . VAL A 1 83 ? 2.407 2.144 -12.315 1.00 97.19 83 VAL A C 1
ATOM 637 O O . VAL A 1 83 ? 3.088 1.276 -12.869 1.00 97.19 83 VAL A O 1
ATOM 640 N N . LEU A 1 84 ? 1.161 2.408 -12.707 1.00 96.00 84 LEU A N 1
ATOM 641 C CA . LEU A 1 84 ? 0.466 1.613 -13.721 1.00 96.00 84 LEU A CA 1
ATOM 642 C C . LEU A 1 84 ? 1.072 1.789 -15.107 1.00 96.00 84 LEU A C 1
ATOM 644 O O . LEU A 1 84 ? 1.104 0.837 -15.890 1.00 96.00 84 LEU A O 1
ATOM 648 N N . ARG A 1 85 ? 1.609 2.976 -15.397 1.00 95.75 85 ARG A N 1
ATOM 649 C CA . ARG A 1 85 ? 2.353 3.223 -16.626 1.00 95.75 85 ARG A CA 1
ATOM 650 C C . ARG A 1 85 ? 3.594 2.335 -16.709 1.00 95.75 85 ARG A C 1
ATOM 652 O O . ARG A 1 85 ? 3.856 1.797 -17.781 1.00 95.75 85 ARG A O 1
ATOM 659 N N . VAL A 1 86 ? 4.314 2.113 -15.604 1.00 97.06 86 VAL A N 1
ATOM 660 C CA . VAL A 1 86 ? 5.459 1.182 -15.578 1.00 97.06 86 VAL A CA 1
ATOM 661 C C . VAL A 1 86 ? 5.001 -0.259 -15.802 1.00 97.06 86 VAL A C 1
ATOM 663 O O . VAL A 1 86 ? 5.547 -0.929 -16.678 1.00 97.06 86 VAL A O 1
ATOM 666 N N . VAL A 1 87 ? 3.974 -0.723 -15.077 1.00 95.88 87 VAL A N 1
ATOM 667 C CA . VAL A 1 87 ? 3.404 -2.080 -15.235 1.00 95.88 87 VAL A CA 1
ATOM 668 C C . VAL A 1 87 ? 3.024 -2.351 -16.696 1.00 95.88 87 VAL A C 1
ATOM 670 O O . VAL A 1 87 ? 3.388 -3.390 -17.259 1.00 95.88 87 VAL A O 1
ATOM 673 N N . TRP A 1 88 ? 2.327 -1.395 -17.315 1.00 94.19 88 TRP A N 1
ATOM 674 C CA . TRP A 1 88 ? 1.867 -1.474 -18.696 1.00 94.19 88 TRP A CA 1
ATOM 675 C C . TRP A 1 88 ? 3.022 -1.431 -19.701 1.00 94.19 88 TRP A C 1
ATOM 677 O O . TRP A 1 88 ? 3.185 -2.330 -20.524 1.00 94.19 88 TRP A O 1
ATOM 687 N N . GLU A 1 89 ? 3.864 -0.396 -19.646 1.00 95.44 89 GLU A N 1
ATOM 688 C CA . GLU A 1 89 ? 4.921 -0.184 -20.638 1.00 95.44 89 GLU A CA 1
ATOM 689 C C . GLU A 1 89 ? 6.045 -1.223 -20.549 1.00 95.44 89 GLU A C 1
ATOM 691 O O . GLU A 1 89 ? 6.682 -1.523 -21.567 1.00 95.44 89 GLU A O 1
ATOM 696 N N . ALA A 1 90 ? 6.291 -1.798 -19.369 1.00 96.62 90 ALA A N 1
ATOM 697 C CA . ALA A 1 90 ? 7.232 -2.903 -19.204 1.00 96.62 90 ALA A CA 1
ATOM 698 C C . ALA A 1 90 ? 6.692 -4.238 -19.756 1.00 96.62 90 ALA A C 1
ATOM 700 O O . ALA A 1 90 ? 7.479 -5.164 -19.957 1.00 96.62 90 ALA A O 1
ATOM 701 N N . GLY A 1 91 ? 5.392 -4.329 -20.069 1.00 94.81 91 GLY A N 1
ATOM 702 C CA . GLY A 1 91 ? 4.760 -5.531 -20.623 1.00 94.81 91 GLY A CA 1
ATOM 703 C C . GLY A 1 91 ? 4.550 -6.636 -19.588 1.00 94.81 91 GLY A C 1
ATOM 704 O O . GLY A 1 91 ? 4.630 -7.821 -19.928 1.00 94.81 91 GLY A O 1
ATOM 705 N N . VAL A 1 92 ? 4.337 -6.256 -18.321 1.00 95.12 92 VAL A N 1
ATOM 706 C CA . VAL A 1 92 ? 4.114 -7.204 -17.217 1.00 95.12 92 VAL A CA 1
ATOM 707 C C . VAL A 1 92 ? 2.760 -7.898 -17.357 1.00 95.12 92 VAL A C 1
ATOM 709 O O . VAL A 1 92 ? 2.658 -9.100 -17.115 1.00 95.12 92 VAL A O 1
ATOM 712 N N . THR A 1 93 ? 1.738 -7.159 -17.788 1.00 92.50 93 THR A N 1
ATOM 713 C CA . THR A 1 93 ? 0.396 -7.672 -18.080 1.00 92.50 93 THR A CA 1
ATOM 714 C C . THR A 1 93 ? -0.247 -6.884 -19.220 1.00 92.50 93 THR A C 1
ATOM 716 O O . THR A 1 93 ? 0.052 -5.704 -19.401 1.00 92.50 93 THR A O 1
ATOM 719 N N . ASP A 1 94 ? -1.159 -7.525 -19.950 1.00 87.81 94 ASP A N 1
ATOM 720 C CA . ASP A 1 94 ? -1.953 -6.906 -21.021 1.00 87.81 94 ASP A CA 1
ATOM 721 C C . ASP A 1 94 ? -3.176 -6.140 -20.479 1.00 87.81 94 ASP A C 1
ATOM 723 O O . ASP A 1 94 ? -3.924 -5.514 -21.231 1.00 87.81 94 ASP A O 1
ATOM 727 N N . SER A 1 95 ? -3.435 -6.216 -19.167 1.00 89.88 95 SER A N 1
ATOM 728 C CA . SER A 1 95 ? -4.508 -5.478 -18.498 1.00 89.88 95 SER A CA 1
ATOM 729 C C . SER A 1 95 ? -4.219 -5.287 -17.016 1.00 89.88 95 SER A C 1
ATOM 731 O O . SER A 1 95 ? -4.027 -6.253 -16.278 1.00 89.88 95 SER A O 1
ATOM 733 N N . THR A 1 96 ? -4.310 -4.042 -16.551 1.00 89.69 96 THR A N 1
ATOM 734 C CA . THR A 1 96 ? -4.243 -3.710 -15.121 1.00 89.69 96 THR A CA 1
ATOM 735 C C . THR A 1 96 ? -5.525 -4.081 -14.369 1.00 89.69 96 THR A C 1
ATOM 737 O O . THR A 1 96 ? -5.558 -3.954 -13.151 1.00 89.69 96 THR A O 1
ATOM 740 N N . GLY A 1 97 ? -6.578 -4.531 -15.061 1.00 91.88 97 GLY A N 1
ATOM 741 C CA . GLY A 1 97 ? -7.890 -4.788 -14.463 1.00 91.88 97 GLY A CA 1
ATOM 742 C C . GLY A 1 97 ? -8.597 -3.524 -13.962 1.00 91.88 97 GLY A C 1
ATOM 743 O O . GLY A 1 97 ? -8.163 -2.394 -14.217 1.00 91.88 97 GLY A O 1
ATOM 744 N N . LYS A 1 98 ? -9.714 -3.735 -13.264 1.00 95.25 98 LYS A N 1
ATOM 745 C CA . LYS A 1 98 ? -10.483 -2.728 -12.537 1.00 95.25 98 L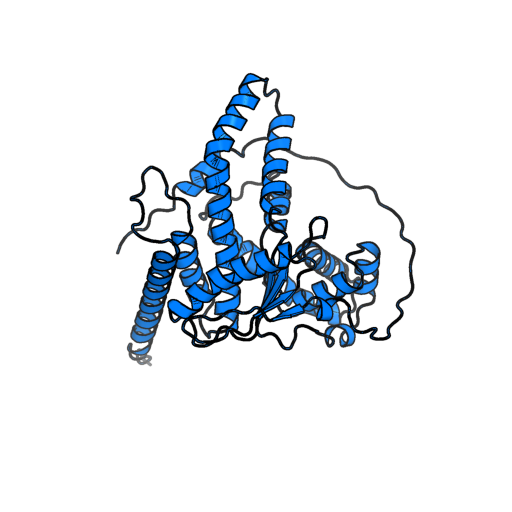YS A CA 1
ATOM 746 C C . LYS A 1 98 ? -9.837 -2.477 -11.179 1.00 95.25 98 LYS A C 1
ATOM 748 O O . LYS A 1 98 ? -9.943 -3.314 -10.291 1.00 95.25 98 LYS A O 1
ATOM 753 N N . GLY A 1 99 ? -9.199 -1.328 -11.015 1.00 96.81 99 GLY A N 1
ATOM 754 C CA . GLY A 1 99 ? -8.556 -0.942 -9.760 1.00 96.81 99 GLY A CA 1
ATOM 755 C C . GLY A 1 99 ? -9.381 0.038 -8.939 1.00 96.81 99 GLY A C 1
ATOM 756 O O . GLY A 1 99 ? -10.076 0.883 -9.508 1.00 96.81 99 GLY A O 1
ATOM 757 N N . LEU A 1 100 ? -9.243 -0.016 -7.616 1.00 97.69 100 LEU A N 1
ATOM 758 C CA . LEU A 1 100 ? -9.689 1.042 -6.711 1.00 97.69 100 LEU A CA 1
ATOM 759 C C . LEU A 1 100 ? -8.524 1.527 -5.845 1.00 97.69 100 LEU A C 1
ATOM 761 O O . LEU A 1 100 ? -7.963 0.755 -5.073 1.00 97.69 100 LEU A O 1
ATOM 765 N N . VAL A 1 101 ? -8.211 2.820 -5.912 1.00 98.19 101 VAL A N 1
ATOM 766 C CA . VAL A 1 101 ? -7.301 3.476 -4.961 1.00 98.19 101 VAL A CA 1
ATOM 767 C C . VAL A 1 101 ? -8.117 4.294 -3.971 1.00 98.19 101 VAL A C 1
ATOM 769 O O . VAL A 1 101 ? -8.878 5.182 -4.360 1.00 98.19 101 VAL A O 1
ATOM 772 N N . ILE A 1 102 ? -7.953 4.008 -2.685 1.00 98.06 102 ILE A N 1
ATOM 773 C CA . ILE A 1 102 ? -8.623 4.699 -1.585 1.00 98.06 102 ILE A CA 1
ATOM 774 C C . ILE A 1 102 ? -7.621 5.626 -0.917 1.00 98.06 102 ILE A C 1
ATOM 776 O O . ILE A 1 102 ? -6.715 5.168 -0.226 1.00 98.06 102 ILE A O 1
ATOM 780 N N . VAL A 1 103 ? -7.794 6.934 -1.094 1.00 97.88 103 VAL A N 1
ATOM 781 C CA . VAL A 1 103 ? -6.930 7.925 -0.449 1.00 97.88 103 VAL A CA 1
ATOM 782 C C . VAL A 1 103 ? -7.449 8.201 0.960 1.00 97.88 103 VAL A C 1
ATOM 784 O O . VAL A 1 103 ? -8.549 8.736 1.145 1.00 97.88 103 VAL A O 1
ATOM 787 N N . GLY A 1 104 ? -6.656 7.820 1.960 1.00 95.62 104 GLY A N 1
ATOM 788 C CA . GLY A 1 104 ? -6.914 8.119 3.363 1.00 95.62 104 GLY A CA 1
ATOM 789 C C . GLY A 1 104 ? -6.944 9.624 3.621 1.00 95.62 104 GLY A C 1
ATOM 790 O O . GLY A 1 104 ? -6.344 10.413 2.891 1.00 95.62 104 GLY A O 1
ATOM 791 N N . LYS A 1 105 ? -7.644 10.044 4.676 1.00 93.50 105 LYS A N 1
ATOM 792 C CA . LYS A 1 105 ? -7.690 11.450 5.104 1.00 93.50 105 LYS A CA 1
ATOM 793 C C . LYS A 1 105 ? -6.860 11.630 6.369 1.00 93.50 105 LYS A C 1
ATOM 795 O O . LYS A 1 105 ? -6.786 10.745 7.214 1.00 93.50 105 LYS A O 1
ATOM 800 N N . LYS A 1 106 ? -6.241 12.804 6.515 1.00 90.44 106 LYS A N 1
ATOM 801 C CA . LYS A 1 106 ? -5.482 13.147 7.724 1.00 90.44 106 LYS A CA 1
ATOM 802 C C . LYS A 1 106 ? -6.351 12.992 8.979 1.00 90.44 106 LYS A C 1
ATOM 804 O O . LYS A 1 106 ? -7.469 13.504 9.020 1.00 90.44 106 LYS A O 1
ATOM 809 N N . GLY A 1 107 ? -5.801 12.318 9.989 1.00 89.19 107 GLY A N 1
ATOM 810 C CA . GLY A 1 107 ? -6.467 12.030 11.262 1.00 89.19 107 GLY A CA 1
ATOM 811 C C . GLY A 1 107 ? -7.288 10.740 11.273 1.00 89.19 107 GLY A C 1
ATOM 812 O O . GLY A 1 107 ? -7.738 10.335 12.339 1.00 89.19 107 GLY A O 1
ATOM 813 N N . GLU A 1 108 ? -7.466 10.074 10.130 1.00 91.69 108 GLU A N 1
ATOM 814 C CA . GLU A 1 108 ? -8.118 8.768 10.105 1.00 91.69 108 GLU A CA 1
ATOM 815 C C . GLU A 1 108 ? -7.142 7.645 10.445 1.00 91.69 108 GLU A C 1
ATOM 817 O O . GLU A 1 108 ? -5.970 7.700 10.062 1.00 91.69 108 GLU A O 1
ATOM 822 N N . PRO A 1 109 ? -7.614 6.613 11.158 1.00 92.75 109 PRO A N 1
ATOM 823 C CA . PRO A 1 109 ? -6.796 5.456 11.469 1.00 92.75 109 PRO A CA 1
ATOM 824 C C . PRO A 1 109 ? -6.440 4.667 10.206 1.00 92.75 109 PRO A C 1
ATOM 826 O O . PRO A 1 109 ? -7.264 4.444 9.319 1.00 92.75 109 PRO A O 1
ATOM 829 N N . HIS A 1 110 ? -5.199 4.189 10.170 1.00 94.56 110 HIS A N 1
ATOM 830 C CA . HIS A 1 110 ? -4.732 3.258 9.153 1.00 94.56 110 HIS A CA 1
ATOM 831 C C . HIS A 1 110 ? -5.508 1.924 9.233 1.00 94.56 110 HIS A C 1
ATOM 833 O O . HIS A 1 110 ? -5.760 1.461 10.353 1.00 94.56 110 HIS A O 1
ATOM 839 N N . PRO A 1 111 ? -5.838 1.253 8.106 1.00 95.12 111 PRO A N 1
ATOM 840 C CA . PRO A 1 111 ? -6.638 0.024 8.126 1.00 95.12 111 PRO A CA 1
ATOM 841 C C . PRO A 1 111 ? -6.058 -1.096 9.000 1.00 95.12 111 PRO A C 1
ATOM 843 O O . PRO A 1 111 ? -6.809 -1.847 9.620 1.00 95.12 111 PRO A O 1
ATOM 846 N N . ILE A 1 112 ? -4.726 -1.147 9.133 1.00 93.06 112 ILE A N 1
ATOM 847 C CA . ILE A 1 112 ? -4.023 -2.115 9.992 1.00 93.06 112 ILE A CA 1
ATOM 848 C C . ILE A 1 112 ? -4.548 -2.132 11.436 1.00 93.06 112 ILE A C 1
ATOM 850 O O . ILE A 1 112 ? -4.616 -3.192 12.056 1.00 93.06 112 ILE A O 1
ATOM 854 N N . ARG A 1 113 ? -5.001 -0.979 11.956 1.00 92.75 113 ARG A N 1
ATOM 855 C CA . ARG A 1 113 ? -5.572 -0.869 13.306 1.00 92.75 113 ARG A CA 1
ATOM 856 C C . ARG A 1 113 ? -6.807 -1.755 13.460 1.00 92.75 113 ARG A C 1
ATOM 858 O O . ARG A 1 113 ? -6.978 -2.405 14.487 1.00 92.75 113 ARG A O 1
ATOM 865 N N . PHE A 1 114 ? -7.658 -1.798 12.440 1.00 93.62 114 PHE A N 1
ATOM 866 C CA . PHE A 1 114 ? -8.874 -2.610 12.452 1.00 93.62 114 PHE A CA 1
ATOM 867 C C . PHE A 1 114 ? -8.569 -4.085 12.251 1.00 93.62 114 PHE A C 1
ATOM 869 O O . PHE A 1 114 ? -9.234 -4.931 12.842 1.00 93.62 114 PHE A O 1
ATOM 876 N N . PHE A 1 115 ? -7.535 -4.394 11.470 1.00 95.00 115 PHE A N 1
ATOM 877 C CA . PHE A 1 115 ? -7.144 -5.774 11.209 1.00 95.00 115 PHE A CA 1
ATOM 878 C C . PHE A 1 115 ? -6.586 -6.425 12.470 1.00 95.00 115 PHE A C 1
ATOM 880 O O . PHE A 1 115 ? -7.015 -7.507 12.857 1.00 95.00 115 PHE A O 1
ATOM 887 N N . ARG A 1 116 ? -5.715 -5.715 13.190 1.00 94.00 116 ARG A N 1
ATOM 888 C CA . ARG A 1 116 ? -5.191 -6.187 14.475 1.00 94.00 116 ARG A CA 1
ATOM 889 C C . ARG A 1 116 ? -6.264 -6.260 15.553 1.00 94.00 116 ARG A C 1
ATOM 891 O O . ARG A 1 116 ? -6.281 -7.220 16.314 1.00 94.00 116 ARG A O 1
ATOM 898 N N . LYS A 1 117 ? -7.204 -5.306 15.584 1.00 95.44 117 LYS A N 1
ATOM 899 C CA . LYS A 1 117 ? -8.373 -5.387 16.474 1.00 95.44 117 LYS A CA 1
ATOM 900 C C . LYS A 1 117 ? -9.212 -6.636 16.180 1.00 95.44 117 LYS A C 1
ATOM 902 O O . LYS A 1 117 ? -9.608 -7.325 17.112 1.00 95.44 117 LYS A O 1
ATOM 907 N N . PHE A 1 118 ? -9.454 -6.948 14.907 1.00 96.62 118 PHE A N 1
ATOM 908 C CA . PHE A 1 118 ? -10.159 -8.166 14.509 1.00 96.62 118 PHE A CA 1
ATOM 909 C C . PHE A 1 118 ? -9.432 -9.428 14.988 1.00 96.62 118 PHE A C 1
ATOM 911 O O . PHE A 1 118 ? -10.059 -10.271 15.622 1.00 96.62 118 PHE A O 1
ATOM 918 N N . LEU A 1 119 ? -8.121 -9.533 14.746 1.00 96.44 119 LEU A N 1
ATOM 919 C CA . LEU A 1 119 ? -7.320 -10.680 15.190 1.00 96.44 119 LEU A CA 1
ATOM 920 C C . LEU A 1 119 ? -7.344 -10.833 16.715 1.00 96.44 119 LEU A C 1
ATOM 922 O O . LEU A 1 119 ? -7.637 -11.913 17.209 1.00 96.44 119 LEU A O 1
ATOM 926 N N . ALA A 1 120 ? -7.170 -9.740 17.461 1.00 96.81 120 ALA A N 1
ATOM 927 C CA . ALA A 1 120 ? -7.228 -9.770 18.922 1.00 96.81 120 ALA A CA 1
ATOM 928 C C . ALA A 1 120 ? -8.597 -10.235 19.455 1.00 96.81 120 ALA A C 1
ATOM 930 O O . ALA A 1 120 ? -8.666 -10.979 20.431 1.00 96.81 120 ALA A O 1
ATOM 931 N N . LEU A 1 121 ? -9.698 -9.820 18.818 1.00 96.94 121 LEU A N 1
ATOM 932 C CA . LEU A 1 121 ? -11.039 -10.290 19.176 1.00 96.94 121 LEU A CA 1
ATOM 933 C C . LEU A 1 121 ? -11.249 -11.765 18.804 1.00 96.94 121 LEU A C 1
ATOM 935 O O . LEU A 1 121 ? -11.911 -12.483 19.554 1.00 96.94 121 LEU A O 1
ATOM 939 N N . ALA A 1 122 ? -10.703 -12.216 17.671 1.00 96.38 122 ALA A N 1
ATOM 940 C CA . ALA A 1 122 ? -10.756 -13.615 17.253 1.00 96.38 122 ALA A CA 1
ATOM 941 C C . ALA A 1 122 ? -10.008 -14.512 18.251 1.00 96.38 122 ALA A C 1
ATOM 943 O O . ALA A 1 122 ? -10.576 -15.491 18.735 1.00 96.38 122 ALA A O 1
ATOM 944 N N . ASP A 1 123 ? -8.788 -14.123 18.630 1.00 96.81 123 ASP A N 1
ATOM 945 C CA . ASP A 1 123 ? -7.943 -14.841 19.591 1.00 96.81 123 ASP A CA 1
ATOM 946 C C . ASP A 1 123 ? -8.570 -14.884 20.992 1.00 96.81 123 ASP A C 1
ATOM 948 O O . ASP A 1 123 ? -8.466 -15.883 21.703 1.00 96.81 123 ASP A O 1
ATOM 952 N N . ALA A 1 124 ? -9.284 -13.824 21.379 1.00 97.19 124 ALA A N 1
ATOM 953 C CA . ALA A 1 124 ? -10.025 -13.765 22.636 1.00 97.19 124 ALA A CA 1
ATOM 954 C C . ALA A 1 124 ? -11.330 -14.590 22.632 1.00 97.19 124 ALA A C 1
ATOM 956 O O . ALA A 1 124 ? -12.035 -14.608 23.643 1.00 97.19 124 ALA A O 1
ATOM 957 N N . GLY A 1 125 ? -11.699 -15.226 21.513 1.00 96.94 125 GLY A N 1
ATOM 958 C CA . GLY A 1 125 ? -12.985 -15.919 21.365 1.00 96.94 125 GLY A CA 1
ATOM 959 C C . GLY A 1 125 ? -14.192 -14.975 21.430 1.00 96.94 125 GLY A C 1
ATOM 960 O O . GLY A 1 125 ? -15.295 -15.400 21.765 1.00 96.94 125 GLY A O 1
ATOM 961 N N . ALA A 1 126 ? -13.983 -13.687 21.146 1.00 97.12 126 ALA A N 1
ATOM 962 C CA . ALA A 1 126 ? -14.992 -12.633 21.241 1.00 97.12 126 ALA A CA 1
ATOM 963 C C . ALA A 1 126 ? -15.740 -12.381 19.918 1.00 97.12 126 ALA A C 1
ATOM 965 O O . ALA A 1 126 ? -16.584 -11.485 19.853 1.00 97.12 126 ALA A O 1
ATOM 966 N N . LEU A 1 127 ? -15.418 -13.140 18.867 1.00 96.50 127 LEU A N 1
ATOM 967 C CA . LEU A 1 127 ? -16.110 -13.128 17.579 1.00 96.50 127 LEU A CA 1
ATOM 968 C C . LEU A 1 127 ? -16.925 -14.409 17.397 1.00 96.50 127 LEU A C 1
ATOM 970 O O . LEU A 1 127 ? -16.608 -15.450 17.973 1.00 96.50 127 LEU A O 1
ATOM 974 N N . ASP A 1 128 ? -17.943 -14.347 16.539 1.00 95.06 128 ASP A N 1
ATOM 975 C CA . ASP A 1 128 ? -18.617 -15.547 16.046 1.00 95.06 128 ASP A CA 1
ATOM 976 C C . ASP A 1 128 ? -17.586 -16.531 15.438 1.00 95.06 128 ASP A C 1
ATOM 978 O O . ASP A 1 128 ? -16.713 -16.091 14.681 1.00 95.06 128 ASP A O 1
ATOM 982 N N . PRO A 1 129 ? -17.650 -17.848 15.724 1.00 94.94 129 PRO A N 1
ATOM 983 C CA . PRO A 1 129 ? -16.645 -18.804 15.253 1.00 94.94 129 PRO A CA 1
ATOM 984 C C . PRO A 1 129 ? -16.456 -18.835 13.731 1.00 94.94 129 PRO A C 1
ATOM 986 O O . PRO A 1 129 ? -15.333 -19.019 13.258 1.00 94.94 129 PRO A O 1
ATOM 989 N N . ALA A 1 130 ? -17.522 -18.626 12.951 1.00 93.50 130 ALA A N 1
ATOM 990 C CA . ALA A 1 130 ? -17.427 -18.594 11.492 1.00 93.50 130 ALA A CA 1
ATOM 991 C C . ALA A 1 130 ? -16.699 -17.334 10.999 1.00 93.50 130 ALA A C 1
ATOM 993 O O . ALA A 1 130 ? -16.012 -17.372 9.977 1.00 93.50 130 ALA A O 1
ATOM 994 N N . ILE A 1 131 ? -16.812 -16.232 11.743 1.00 94.12 131 ILE A N 1
ATOM 995 C CA . ILE A 1 131 ? -16.060 -15.002 11.493 1.00 94.12 131 ILE A CA 1
ATOM 996 C C . ILE A 1 131 ? -14.602 -15.159 11.920 1.00 94.12 131 ILE A C 1
ATOM 998 O O . ILE A 1 131 ? -13.704 -14.874 11.130 1.00 94.12 131 ILE A O 1
ATOM 1002 N N . ALA A 1 132 ? -14.352 -15.663 13.130 1.00 94.69 132 ALA A N 1
ATOM 1003 C CA . ALA A 1 132 ? -13.004 -15.890 13.649 1.00 94.69 132 ALA A CA 1
ATOM 1004 C C . ALA A 1 132 ? -12.169 -16.797 12.726 1.00 94.69 132 ALA A C 1
ATOM 1006 O O . ALA A 1 132 ? -10.970 -16.575 12.561 1.00 94.69 132 ALA A O 1
ATOM 1007 N N . ALA A 1 133 ? -12.806 -17.754 12.039 1.00 94.00 133 ALA A N 1
ATOM 1008 C CA . ALA A 1 133 ? -12.165 -18.629 11.055 1.00 94.00 133 ALA A CA 1
ATOM 1009 C C . ALA A 1 133 ? -11.539 -17.894 9.850 1.00 94.00 133 ALA A C 1
ATOM 1011 O O . ALA A 1 133 ? -10.749 -18.488 9.117 1.00 94.00 133 ALA A O 1
ATOM 1012 N N . ARG A 1 134 ? -11.848 -16.608 9.639 1.00 92.94 134 ARG A N 1
ATOM 1013 C CA . ARG A 1 134 ? -11.196 -15.749 8.634 1.00 92.94 134 ARG A CA 1
ATOM 1014 C C . ARG A 1 134 ? -9.893 -15.113 9.137 1.00 92.94 134 ARG A C 1
ATOM 1016 O O . ARG A 1 134 ? -9.143 -14.551 8.344 1.00 92.94 134 ARG A O 1
ATOM 1023 N N . GLY A 1 135 ? -9.595 -15.223 10.433 1.00 92.56 135 GLY A N 1
ATOM 1024 C CA . GLY A 1 135 ? -8.368 -14.720 11.055 1.00 92.56 135 GLY A CA 1
ATOM 1025 C C . GLY A 1 135 ? -7.079 -15.172 10.358 1.00 92.56 135 GLY A C 1
ATOM 1026 O O . GLY A 1 135 ? -6.258 -14.310 10.057 1.00 92.56 135 GLY A O 1
ATOM 1027 N N . PRO A 1 136 ? -6.899 -16.461 10.007 1.00 93.50 136 PRO A N 1
ATOM 1028 C CA . PRO A 1 136 ? -5.689 -16.925 9.322 1.00 93.50 136 PRO A CA 1
ATOM 1029 C C . PRO A 1 136 ? -5.438 -16.266 7.958 1.00 93.50 136 PRO A C 1
ATOM 1031 O O . PRO A 1 136 ? -4.290 -16.001 7.611 1.00 93.50 136 PRO A O 1
ATOM 1034 N N . GLU A 1 137 ? -6.495 -15.975 7.191 1.00 90.75 137 GLU A N 1
ATOM 1035 C CA . GLU A 1 137 ? -6.397 -15.250 5.914 1.00 90.75 137 GLU A CA 1
ATOM 1036 C C . GLU A 1 137 ? -5.876 -13.826 6.146 1.00 90.75 137 GLU A C 1
ATOM 1038 O O . GLU A 1 137 ? -4.911 -13.400 5.511 1.00 90.75 137 GLU A O 1
ATOM 1043 N N . LEU A 1 138 ? -6.474 -13.117 7.109 1.00 91.62 138 LEU A N 1
ATOM 1044 C CA . LEU A 1 138 ? -6.078 -11.757 7.459 1.00 91.62 138 LEU A CA 1
ATOM 1045 C C . LEU A 1 138 ? -4.662 -11.695 8.040 1.00 91.62 138 LEU A C 1
ATOM 1047 O O . LEU A 1 138 ? -3.893 -10.800 7.695 1.00 91.62 138 LEU A O 1
ATOM 1051 N N . PHE A 1 139 ? -4.315 -12.653 8.902 1.00 90.69 139 PHE A N 1
ATOM 1052 C CA . PHE A 1 139 ? -2.978 -12.783 9.465 1.00 90.69 139 PHE A CA 1
ATOM 1053 C C . PHE A 1 139 ? -1.952 -12.997 8.358 1.00 90.69 139 PHE A C 1
ATOM 1055 O O . PHE A 1 139 ? -0.974 -12.267 8.309 1.00 90.69 139 PHE A O 1
ATOM 1062 N N . LYS A 1 140 ? -2.199 -13.923 7.420 1.00 88.44 140 LYS A N 1
ATOM 1063 C CA . LYS A 1 140 ? -1.292 -14.161 6.289 1.00 88.44 140 LYS A CA 1
ATOM 1064 C C . LYS A 1 140 ? -1.097 -12.905 5.435 1.00 88.44 140 LYS A C 1
ATOM 1066 O O . LYS A 1 140 ? 0.020 -12.636 5.008 1.00 88.44 140 LYS A O 1
ATOM 1071 N N . MET A 1 141 ? -2.158 -12.136 5.188 1.00 85.69 141 MET A N 1
ATOM 1072 C CA . MET A 1 141 ? -2.069 -10.872 4.450 1.00 85.69 141 MET A CA 1
ATOM 1073 C C . MET A 1 141 ? -1.200 -9.843 5.191 1.00 85.69 141 MET A C 1
ATOM 1075 O O . MET A 1 141 ? -0.334 -9.222 4.575 1.00 85.69 141 MET A O 1
ATOM 1079 N N . LEU A 1 142 ? -1.406 -9.675 6.503 1.00 85.75 142 LEU A N 1
ATOM 1080 C CA . LEU A 1 142 ? -0.594 -8.779 7.332 1.00 85.75 142 LEU A CA 1
ATOM 1081 C C . LEU A 1 142 ? 0.861 -9.233 7.409 1.00 85.75 142 LEU A C 1
ATOM 1083 O O . LEU A 1 142 ? 1.751 -8.428 7.177 1.00 85.75 142 LEU A O 1
ATOM 1087 N N . ASP A 1 143 ? 1.086 -10.515 7.674 1.00 83.56 143 ASP A N 1
ATOM 1088 C CA . ASP A 1 143 ? 2.407 -11.126 7.760 1.00 83.56 143 ASP A CA 1
ATOM 1089 C C . ASP A 1 143 ? 3.171 -10.961 6.443 1.00 83.56 143 ASP A C 1
ATOM 1091 O O . ASP A 1 143 ? 4.311 -10.505 6.436 1.00 83.56 143 ASP A O 1
ATOM 1095 N N . HIS A 1 144 ? 2.521 -11.230 5.308 1.00 78.06 144 HIS A N 1
ATOM 1096 C CA . HIS A 1 144 ? 3.109 -11.023 3.986 1.00 78.06 144 HIS A CA 1
ATOM 1097 C C . HIS A 1 144 ? 3.449 -9.554 3.728 1.00 78.06 144 HIS A C 1
ATOM 1099 O O . HIS A 1 144 ? 4.500 -9.257 3.157 1.00 78.06 144 HIS A O 1
ATOM 1105 N N . TRP A 1 145 ? 2.587 -8.626 4.143 1.00 79.31 145 TRP A N 1
ATOM 1106 C CA . TRP A 1 145 ? 2.833 -7.193 4.009 1.00 79.31 145 TRP A CA 1
ATOM 1107 C C . TRP A 1 145 ? 3.993 -6.721 4.904 1.00 79.31 145 TRP A C 1
ATOM 1109 O O . TRP A 1 145 ? 4.908 -6.059 4.407 1.00 79.31 145 TRP A O 1
ATOM 1119 N N . GLU A 1 146 ? 4.014 -7.127 6.178 1.00 74.12 146 GLU A N 1
ATOM 1120 C CA . GLU A 1 146 ? 5.090 -6.826 7.131 1.00 74.12 146 GLU A CA 1
ATOM 1121 C C . GLU A 1 146 ? 6.423 -7.396 6.613 1.00 74.12 146 GLU A C 1
ATOM 1123 O O . GLU A 1 146 ? 7.393 -6.651 6.455 1.00 74.12 146 GLU A O 1
ATOM 1128 N N . HIS A 1 147 ? 6.458 -8.660 6.180 1.00 69.44 147 HIS A N 1
ATOM 1129 C CA . HIS A 1 147 ? 7.656 -9.277 5.602 1.00 69.44 147 HIS A CA 1
ATOM 1130 C C . HIS A 1 147 ? 8.068 -8.679 4.251 1.00 69.44 147 HIS A C 1
ATOM 1132 O O . HIS A 1 147 ? 9.260 -8.599 3.956 1.00 69.44 147 HIS A O 1
ATOM 1138 N N . SER A 1 148 ? 7.127 -8.245 3.409 1.00 64.69 148 SER A N 1
ATOM 1139 C CA . SER A 1 148 ? 7.451 -7.560 2.147 1.00 64.69 148 SER A CA 1
ATOM 1140 C C . SER A 1 148 ? 8.081 -6.190 2.402 1.00 64.69 148 SER A C 1
ATOM 1142 O O . SER A 1 148 ? 8.971 -5.782 1.655 1.00 64.69 148 SER A O 1
ATOM 1144 N N . SER A 1 149 ? 7.687 -5.518 3.488 1.00 59.50 149 SER A N 1
ATOM 1145 C CA . SER A 1 149 ? 8.347 -4.298 3.960 1.00 59.50 149 SER A CA 1
ATOM 1146 C C . SER A 1 149 ? 9.728 -4.580 4.580 1.00 59.50 149 SER A C 1
ATOM 1148 O O . SER A 1 149 ? 10.665 -3.802 4.385 1.00 59.50 149 SER A O 1
ATOM 1150 N N . ASP A 1 150 ? 9.892 -5.737 5.232 1.00 55.00 150 ASP A N 1
ATOM 1151 C CA . ASP A 1 150 ? 11.138 -6.164 5.875 1.00 55.00 150 ASP A CA 1
ATOM 1152 C C . ASP A 1 150 ? 12.151 -6.819 4.923 1.00 55.00 150 ASP A C 1
ATOM 1154 O O . ASP A 1 150 ? 13.335 -6.825 5.239 1.00 55.00 150 ASP A O 1
ATOM 1158 N N . LYS A 1 151 ? 11.777 -7.315 3.735 1.00 46.00 151 LYS A N 1
ATOM 1159 C CA . LYS A 1 151 ? 12.728 -7.905 2.758 1.00 46.00 151 LYS A CA 1
ATOM 1160 C C . LYS A 1 151 ? 13.767 -6.907 2.205 1.00 46.00 151 LYS A C 1
ATOM 1162 O O . LYS A 1 151 ? 14.685 -7.317 1.499 1.00 46.00 151 LYS A O 1
ATOM 1167 N N . GLY A 1 152 ? 13.678 -5.621 2.562 1.00 43.78 152 GLY A N 1
ATOM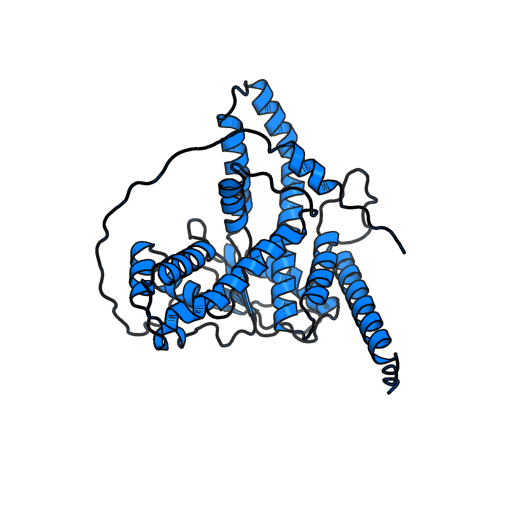 1168 C CA . GLY A 1 152 ? 14.769 -4.645 2.426 1.00 43.78 152 GLY A CA 1
ATOM 1169 C C . GLY A 1 152 ? 15.808 -4.688 3.564 1.00 43.78 152 GLY A C 1
ATOM 1170 O O . GLY A 1 152 ? 16.953 -4.288 3.372 1.00 43.78 152 GLY A O 1
ATOM 1171 N N . ARG A 1 153 ? 15.468 -5.208 4.748 1.00 41.72 153 ARG A N 1
ATOM 1172 C CA . ARG A 1 153 ? 16.400 -5.427 5.862 1.00 41.72 153 ARG A CA 1
ATOM 1173 C C . ARG A 1 153 ? 17.224 -6.682 5.585 1.00 41.72 153 ARG A C 1
ATOM 1175 O O . ARG A 1 153 ? 16.732 -7.803 5.652 1.00 41.72 153 ARG A O 1
ATOM 1182 N N . GLY A 1 154 ? 18.512 -6.498 5.294 1.00 38.91 154 GLY A N 1
ATOM 1183 C CA . GLY A 1 154 ? 19.460 -7.607 5.198 1.00 38.91 154 GLY A CA 1
ATOM 1184 C C . GLY A 1 154 ? 19.359 -8.528 6.419 1.00 38.91 154 GLY A C 1
ATOM 1185 O O . GLY A 1 154 ? 19.418 -8.048 7.553 1.00 38.91 154 GLY A O 1
ATOM 1186 N N . ALA A 1 155 ? 19.194 -9.828 6.158 1.00 33.03 155 ALA A N 1
ATOM 1187 C CA . ALA A 1 155 ? 19.092 -10.887 7.153 1.00 33.03 155 ALA A CA 1
ATOM 1188 C C . ALA A 1 155 ? 20.300 -10.852 8.100 1.00 33.03 155 ALA A C 1
ATOM 1190 O O . ALA A 1 155 ? 21.414 -11.213 7.728 1.00 33.03 155 ALA A O 1
ATOM 1191 N N . GLY A 1 156 ? 20.082 -10.374 9.319 1.00 36.66 156 GLY A N 1
ATOM 1192 C CA . GLY A 1 156 ? 21.128 -10.250 10.319 1.00 36.66 156 GLY A CA 1
ATOM 1193 C C . GLY A 1 156 ? 20.643 -9.426 11.498 1.00 36.66 156 GLY A C 1
ATOM 1194 O O . GLY A 1 156 ? 20.525 -8.212 11.388 1.00 36.66 156 GLY A O 1
ATOM 1195 N N . GLU A 1 157 ? 20.415 -10.130 12.603 1.00 37.56 157 GLU A N 1
ATOM 1196 C CA . GLU A 1 157 ? 20.208 -9.641 13.971 1.00 37.56 157 GLU A CA 1
ATOM 1197 C C . GLU A 1 157 ? 18.782 -9.275 14.401 1.00 37.56 157 GLU A C 1
ATOM 1199 O O . GLU A 1 157 ? 18.234 -8.210 14.131 1.00 37.56 157 GLU A O 1
ATOM 1204 N N . LYS A 1 158 ? 18.231 -10.188 15.209 1.00 40.66 158 LYS A N 1
ATOM 1205 C CA . LYS A 1 158 ? 17.195 -9.914 16.201 1.00 40.66 158 LYS A CA 1
ATOM 1206 C C . LYS A 1 158 ? 17.845 -9.131 17.351 1.00 40.66 158 LYS A C 1
ATOM 1208 O O . LYS A 1 158 ? 18.533 -9.736 18.169 1.00 40.66 158 LYS A O 1
ATOM 1213 N N . GLN A 1 159 ? 17.628 -7.821 17.437 1.00 38.47 159 GLN A N 1
ATOM 1214 C CA . GLN A 1 159 ? 17.843 -7.068 18.679 1.00 38.47 159 GLN A CA 1
ATOM 1215 C C . GLN A 1 159 ? 16.516 -6.478 19.147 1.00 38.47 159 GLN A C 1
ATOM 1217 O O . GLN A 1 159 ? 15.857 -5.735 18.425 1.00 38.47 159 GLN A O 1
ATOM 1222 N N . GLY A 1 160 ? 16.109 -6.882 20.350 1.00 38.34 160 GLY A N 1
ATOM 1223 C CA . GLY A 1 160 ? 14.904 -6.413 21.017 1.00 38.34 160 GLY A CA 1
ATOM 1224 C C . GLY A 1 160 ? 15.139 -5.099 21.759 1.00 38.34 160 GLY A C 1
ATOM 1225 O O . GLY A 1 160 ? 16.135 -4.952 22.463 1.00 38.34 160 GLY A O 1
ATOM 1226 N N . GLY A 1 161 ? 14.179 -4.180 21.628 1.00 36.69 161 GLY A N 1
ATOM 1227 C CA . GLY A 1 161 ? 14.049 -2.972 22.448 1.00 36.69 161 GLY A CA 1
ATOM 1228 C C . GLY A 1 161 ? 13.630 -1.735 21.646 1.00 36.69 161 GLY A C 1
ATOM 1229 O O . GLY A 1 161 ? 14.400 -1.251 20.831 1.00 36.69 161 GLY A O 1
ATOM 1230 N N . ASN A 1 162 ? 12.416 -1.227 21.894 1.00 38.34 162 ASN A N 1
ATOM 1231 C CA . ASN A 1 162 ? 11.802 0.023 21.385 1.00 38.34 162 ASN A CA 1
ATOM 1232 C C . ASN A 1 162 ? 11.588 0.191 19.861 1.00 38.34 162 ASN A C 1
ATOM 1234 O O . ASN A 1 162 ? 10.875 1.100 19.444 1.00 38.34 162 ASN A O 1
ATOM 1238 N N . VAL A 1 163 ? 12.096 -0.732 19.041 1.00 43.28 163 VAL A N 1
ATOM 1239 C CA . VAL A 1 163 ? 11.838 -0.789 17.587 1.00 43.28 163 VAL A CA 1
ATOM 1240 C C . VAL A 1 163 ? 10.338 -0.856 17.264 1.00 43.28 163 VAL A C 1
ATOM 1242 O O . VAL A 1 163 ? 9.923 -0.379 16.214 1.00 43.28 163 VAL A O 1
ATOM 1245 N N . ASP A 1 164 ? 9.521 -1.382 18.179 1.00 54.44 164 ASP A N 1
ATOM 1246 C CA . ASP A 1 164 ? 8.094 -1.617 17.955 1.00 54.44 164 ASP A CA 1
ATOM 1247 C C . ASP A 1 164 ? 7.304 -0.318 17.731 1.00 54.44 164 ASP A C 1
ATOM 1249 O O . ASP A 1 164 ? 6.607 -0.191 16.734 1.00 54.44 164 ASP A O 1
ATOM 1253 N N . LEU A 1 165 ? 7.450 0.706 18.582 1.00 50.75 165 LEU A N 1
ATOM 1254 C CA . LEU A 1 165 ? 6.642 1.933 18.463 1.00 50.75 165 LEU A CA 1
ATOM 1255 C C . LEU A 1 165 ? 7.032 2.799 17.256 1.00 50.75 165 LEU A C 1
ATOM 1257 O O . LEU A 1 165 ? 6.171 3.436 16.646 1.00 50.75 165 LEU A O 1
ATOM 1261 N N . GLU A 1 166 ? 8.315 2.837 16.894 1.00 65.38 166 GLU A N 1
ATOM 1262 C CA . GLU A 1 166 ? 8.776 3.547 15.696 1.00 65.38 166 GLU A CA 1
ATOM 1263 C C . GLU A 1 166 ? 8.389 2.805 14.418 1.00 65.38 166 GLU A C 1
ATOM 1265 O O . GLU A 1 166 ? 7.934 3.430 13.456 1.00 65.38 166 GLU A O 1
ATOM 1270 N N . PHE A 1 167 ? 8.503 1.474 14.428 1.00 68.19 167 PHE A N 1
ATOM 1271 C CA . PHE A 1 167 ? 8.033 0.630 13.339 1.00 68.19 167 PHE A CA 1
ATOM 1272 C C . PHE A 1 167 ? 6.531 0.807 13.129 1.00 68.19 167 PHE A C 1
ATOM 1274 O O . PHE A 1 167 ? 6.118 1.067 12.004 1.00 68.19 167 PHE A O 1
ATOM 1281 N N . GLU A 1 168 ? 5.733 0.805 14.199 1.00 72.38 168 GLU A N 1
ATOM 1282 C CA . GLU A 1 168 ? 4.292 1.064 14.139 1.00 72.38 168 GLU A CA 1
ATOM 1283 C C . GLU A 1 168 ? 3.957 2.407 13.490 1.00 72.38 168 GLU A C 1
ATOM 1285 O O . GLU A 1 168 ? 3.107 2.495 12.598 1.00 72.38 168 GLU A O 1
ATOM 1290 N N . ARG A 1 169 ? 4.662 3.474 13.883 1.00 79.56 169 ARG A N 1
ATOM 1291 C CA . ARG A 1 169 ? 4.462 4.795 13.276 1.00 79.56 169 ARG A CA 1
ATOM 1292 C C . ARG A 1 169 ? 4.775 4.763 11.780 1.00 79.56 169 ARG A C 1
ATOM 1294 O O . ARG A 1 169 ? 3.973 5.260 10.993 1.00 79.56 169 ARG A O 1
ATOM 1301 N N . ILE A 1 170 ? 5.883 4.143 11.374 1.00 80.25 170 ILE A N 1
ATOM 1302 C CA . ILE A 1 170 ? 6.277 4.030 9.959 1.00 80.25 170 ILE A CA 1
ATOM 1303 C C . ILE A 1 170 ? 5.265 3.191 9.170 1.00 80.25 170 ILE A C 1
ATOM 1305 O O . ILE A 1 170 ? 4.818 3.614 8.104 1.00 80.25 170 ILE A O 1
ATOM 1309 N N . VAL A 1 171 ? 4.854 2.049 9.718 1.00 81.62 171 VAL A N 1
ATOM 1310 C CA . VAL A 1 171 ? 3.878 1.119 9.140 1.00 81.62 171 VAL A CA 1
ATOM 1311 C C . VAL A 1 171 ? 2.562 1.820 8.818 1.00 81.62 171 VAL A C 1
ATOM 1313 O O . VAL A 1 171 ? 2.034 1.661 7.721 1.00 81.62 171 VAL A O 1
ATOM 1316 N N . THR A 1 172 ? 2.064 2.677 9.711 1.00 85.25 172 THR A N 1
ATOM 1317 C CA . THR A 1 172 ? 0.813 3.423 9.471 1.00 85.25 172 THR A CA 1
ATOM 1318 C C . THR A 1 172 ? 0.909 4.512 8.393 1.00 85.25 172 THR A C 1
ATOM 1320 O O . THR A 1 172 ? -0.120 5.034 7.956 1.00 85.25 172 THR A O 1
ATOM 1323 N N . ALA A 1 173 ? 2.118 4.854 7.939 1.00 88.62 173 ALA A N 1
ATOM 1324 C CA . ALA A 1 173 ? 2.350 5.770 6.823 1.00 88.62 173 ALA A CA 1
ATOM 1325 C C . ALA A 1 173 ? 2.580 5.053 5.481 1.00 88.62 173 ALA A C 1
ATOM 1327 O O . ALA A 1 173 ? 2.676 5.717 4.439 1.00 88.62 173 ALA A O 1
ATOM 1328 N N . LEU A 1 174 ? 2.657 3.722 5.485 1.00 91.25 174 LEU A N 1
ATOM 1329 C CA . LEU A 1 174 ? 2.819 2.914 4.285 1.00 91.25 174 LEU A CA 1
ATOM 1330 C C . LEU A 1 174 ? 1.455 2.511 3.695 1.00 91.25 174 LEU A C 1
ATOM 1332 O O . LEU A 1 174 ? 0.492 2.328 4.427 1.00 91.25 174 LEU A O 1
ATOM 1336 N N . PRO A 1 175 ? 1.338 2.401 2.364 1.00 94.19 175 PRO A N 1
ATOM 1337 C CA . PRO A 1 175 ? 0.158 1.864 1.710 1.00 94.19 175 PRO A CA 1
ATOM 1338 C C . PRO A 1 175 ? -0.126 0.414 2.070 1.00 94.19 175 PRO A C 1
ATOM 1340 O O . PRO A 1 175 ? 0.783 -0.349 2.401 1.00 94.19 175 PRO A O 1
ATOM 1343 N N . LEU A 1 176 ? -1.389 0.027 1.914 1.00 94.06 176 LEU A N 1
ATOM 1344 C CA . LEU A 1 176 ? -1.855 -1.313 2.235 1.00 94.06 176 LEU A CA 1
ATOM 1345 C C . LEU A 1 176 ? -2.762 -1.850 1.118 1.00 94.06 176 LEU A C 1
ATOM 1347 O O . LEU A 1 176 ? -3.804 -1.245 0.845 1.00 94.06 176 LEU A O 1
ATOM 1351 N N . PRO A 1 177 ? -2.408 -2.978 0.482 1.00 93.62 177 PRO A N 1
ATOM 1352 C CA . PRO A 1 177 ? -3.344 -3.726 -0.348 1.00 93.62 177 PRO A CA 1
ATOM 1353 C C . PRO A 1 177 ? -4.527 -4.181 0.513 1.00 93.62 177 PRO A C 1
ATOM 1355 O O . PRO A 1 177 ? -4.339 -4.678 1.623 1.00 93.62 177 PRO A O 1
ATOM 1358 N N . LEU A 1 178 ? -5.751 -3.977 0.031 1.00 93.75 178 LEU A N 1
ATOM 1359 C CA . LEU A 1 178 ? -6.957 -4.418 0.725 1.00 93.75 178 LEU A CA 1
ATOM 1360 C C . LEU A 1 178 ? -7.515 -5.639 -0.000 1.00 93.75 178 LEU A C 1
ATOM 1362 O O . LEU A 1 178 ? -8.187 -5.510 -1.022 1.00 93.75 178 LEU A O 1
ATOM 1366 N N . GLU A 1 179 ? -7.231 -6.819 0.538 1.00 89.56 179 GLU A N 1
ATOM 1367 C CA . GLU A 1 179 ? -7.637 -8.098 -0.045 1.00 89.56 179 GLU A CA 1
ATOM 1368 C C . GLU A 1 179 ? -8.601 -8.838 0.881 1.00 89.56 179 GLU A C 1
ATOM 1370 O O . GLU A 1 179 ? -8.521 -8.715 2.106 1.00 89.56 179 GLU A O 1
ATOM 1375 N N . GLY A 1 180 ? -9.524 -9.596 0.283 1.00 89.50 180 GLY A N 1
ATOM 1376 C CA . GLY A 1 180 ? -10.442 -10.482 0.997 1.00 89.50 180 GLY A CA 1
ATOM 1377 C C . GLY A 1 180 ? -11.123 -9.812 2.192 1.00 89.50 180 GLY A C 1
ATOM 1378 O O . GLY A 1 180 ? -11.735 -8.747 2.073 1.00 89.50 180 GLY A O 1
ATOM 1379 N N . ILE A 1 181 ? -10.979 -10.413 3.373 1.00 91.31 181 ILE A N 1
ATOM 1380 C CA . ILE A 1 181 ? -11.567 -9.862 4.602 1.00 91.31 181 ILE A CA 1
ATOM 1381 C C . ILE A 1 181 ? -11.003 -8.482 4.994 1.00 91.31 181 ILE A C 1
ATOM 1383 O O . ILE A 1 181 ? -11.713 -7.685 5.607 1.00 91.31 181 ILE A O 1
ATOM 1387 N N . GLY A 1 182 ? -9.776 -8.126 4.601 1.00 92.75 182 GLY A N 1
ATOM 1388 C CA . GLY A 1 182 ? -9.208 -6.799 4.871 1.00 92.75 182 GLY A CA 1
ATOM 1389 C C . GLY A 1 182 ? -10.014 -5.666 4.220 1.00 92.75 182 GLY A C 1
ATOM 1390 O O . GLY A 1 182 ? -10.304 -4.648 4.855 1.00 92.75 182 GLY A O 1
ATOM 1391 N N . ALA A 1 183 ? -10.459 -5.865 2.977 1.00 92.44 183 ALA A N 1
ATOM 1392 C CA . ALA A 1 183 ? -11.351 -4.938 2.277 1.00 92.44 183 ALA A CA 1
ATOM 1393 C C . ALA A 1 183 ? -12.694 -4.757 3.006 1.00 92.44 183 ALA A C 1
ATOM 1395 O O . ALA A 1 183 ? -13.160 -3.629 3.195 1.00 92.44 183 ALA A O 1
ATOM 1396 N N . GLN A 1 184 ? -13.280 -5.860 3.471 1.00 92.31 184 GLN A N 1
ATOM 1397 C CA . GLN A 1 184 ? -14.563 -5.876 4.177 1.00 92.31 184 GLN A CA 1
ATOM 1398 C C . GLN A 1 184 ? -14.467 -5.170 5.537 1.00 92.31 184 GLN A C 1
ATOM 1400 O O . GLN A 1 184 ? -15.317 -4.345 5.880 1.00 92.31 184 GLN A O 1
ATOM 1405 N N . LEU A 1 185 ? -13.395 -5.426 6.294 1.00 93.94 185 LEU A N 1
ATOM 1406 C CA . LEU A 1 185 ? -13.137 -4.766 7.575 1.00 93.94 185 LEU A CA 1
ATOM 1407 C C . LEU A 1 185 ? -12.915 -3.260 7.407 1.00 93.94 185 LEU A C 1
ATOM 1409 O O . LEU A 1 185 ? -13.387 -2.478 8.234 1.00 93.94 185 LEU A O 1
ATOM 1413 N N . TYR A 1 186 ? -12.251 -2.838 6.327 1.00 94.38 186 TYR A N 1
ATOM 1414 C CA . TYR A 1 186 ? -12.117 -1.417 6.014 1.00 94.38 186 TYR A CA 1
ATOM 1415 C C . TYR A 1 186 ? -13.474 -0.762 5.723 1.00 94.38 186 TYR A C 1
ATOM 1417 O O . TYR A 1 186 ? -13.764 0.301 6.272 1.00 94.38 186 TYR A O 1
ATOM 1425 N N . GLN A 1 187 ? -14.323 -1.390 4.901 1.00 92.06 187 GLN A N 1
ATOM 1426 C CA . GLN A 1 187 ? -15.671 -0.879 4.615 1.00 92.06 187 GLN A CA 1
ATOM 1427 C C . GLN A 1 187 ? -16.520 -0.774 5.878 1.00 92.06 187 GLN A C 1
ATOM 1429 O O . GLN A 1 187 ? -17.170 0.245 6.103 1.00 92.06 187 GLN A O 1
ATOM 1434 N N . LEU A 1 188 ? -16.483 -1.796 6.732 1.00 93.31 188 LEU A N 1
ATOM 1435 C CA . LEU A 1 188 ? -17.159 -1.770 8.024 1.00 93.31 188 LEU A CA 1
ATOM 1436 C C . LEU A 1 188 ? -16.684 -0.582 8.858 1.00 93.31 188 LEU A C 1
ATOM 1438 O O . LEU A 1 188 ? -17.506 0.196 9.344 1.00 93.31 188 LEU A O 1
ATOM 1442 N N . ALA A 1 189 ? -15.367 -0.404 8.978 1.00 94.25 189 ALA A N 1
ATOM 1443 C CA . ALA A 1 189 ? -14.805 0.704 9.733 1.00 94.25 189 ALA A CA 1
ATOM 1444 C C . ALA A 1 189 ? -15.222 2.063 9.156 1.00 94.25 189 ALA A C 1
ATOM 1446 O O . ALA A 1 189 ? -15.578 2.970 9.908 1.00 94.25 189 ALA A O 1
ATOM 1447 N N . TRP A 1 190 ? -15.262 2.181 7.828 1.00 93.25 190 TRP A N 1
ATOM 1448 C CA . TRP A 1 190 ? -15.770 3.361 7.140 1.00 93.25 190 TRP A CA 1
ATOM 1449 C C . TRP A 1 190 ? -17.233 3.663 7.490 1.00 93.25 190 TRP A C 1
ATOM 1451 O O . TRP A 1 190 ? -17.564 4.806 7.810 1.00 93.25 190 TRP A O 1
ATOM 1461 N N . PHE A 1 191 ? -18.118 2.662 7.445 1.00 91.19 191 PHE A N 1
ATOM 1462 C CA . PHE A 1 191 ? -19.542 2.845 7.749 1.00 91.19 191 PHE A CA 1
ATOM 1463 C C . PHE A 1 191 ? -19.787 3.269 9.197 1.00 91.19 191 PHE A C 1
ATOM 1465 O O . PHE A 1 191 ? -20.685 4.068 9.469 1.00 91.19 191 PHE A O 1
ATOM 1472 N N . GLU A 1 192 ? -18.935 2.811 10.110 1.00 93.94 192 GLU A N 1
ATOM 1473 C CA . GLU A 1 192 ? -18.919 3.256 11.504 1.00 93.94 192 GLU A CA 1
ATOM 1474 C C . GLU A 1 192 ? -18.139 4.568 11.709 1.00 93.94 192 GLU A C 1
ATOM 1476 O O . GLU A 1 192 ? -17.894 4.979 12.842 1.00 93.94 192 GLU A O 1
ATOM 1481 N N . LYS A 1 193 ? -17.773 5.264 10.622 1.00 93.62 193 LYS A N 1
ATOM 1482 C CA . LYS A 1 193 ? -17.041 6.544 10.615 1.00 93.62 193 LYS A CA 1
ATOM 1483 C C . LYS A 1 193 ? -15.702 6.483 11.351 1.00 93.62 193 LYS A C 1
ATOM 1485 O O . LYS A 1 193 ? -15.235 7.496 11.868 1.00 93.62 193 LYS A O 1
ATOM 1490 N N . PHE A 1 194 ? -15.099 5.299 11.386 1.00 95.31 194 PHE A N 1
ATOM 1491 C CA . PHE A 1 194 ? -13.875 4.984 12.116 1.00 95.31 194 PHE A CA 1
ATOM 1492 C C . PHE A 1 194 ? -13.953 5.236 13.627 1.00 95.31 194 PHE A C 1
ATOM 1494 O O . PHE A 1 194 ? -12.915 5.367 14.278 1.00 95.31 194 PHE A O 1
ATOM 1501 N N . ASP A 1 195 ? -15.159 5.288 14.197 1.00 96.19 195 ASP A N 1
ATOM 1502 C CA . ASP A 1 195 ? -15.337 5.376 15.641 1.00 96.19 195 ASP A CA 1
ATOM 1503 C C . ASP A 1 195 ? -14.922 4.054 16.299 1.00 96.19 195 ASP A C 1
ATOM 1505 O O . ASP A 1 195 ? -15.503 3.002 16.040 1.00 96.19 195 ASP A O 1
ATOM 1509 N N . ASP A 1 196 ? -13.882 4.095 17.130 1.00 94.38 196 ASP A N 1
ATOM 1510 C CA . ASP A 1 196 ? -13.210 2.890 17.627 1.00 94.38 196 ASP A CA 1
ATOM 1511 C C . ASP A 1 196 ? -14.139 1.969 18.439 1.00 94.38 196 ASP A C 1
ATOM 1513 O O . ASP A 1 196 ? -14.051 0.742 18.308 1.00 94.38 196 ASP A O 1
ATOM 1517 N N . ALA A 1 197 ? -15.053 2.560 19.219 1.00 96.06 197 ALA A N 1
ATOM 1518 C CA . ALA A 1 197 ? -16.016 1.842 20.046 1.00 96.06 197 ALA A CA 1
ATOM 1519 C C . ALA A 1 197 ? -17.129 1.215 19.197 1.00 96.06 197 ALA A C 1
ATOM 1521 O O . ALA A 1 197 ? -17.469 0.043 19.381 1.00 96.06 197 ALA A O 1
ATOM 1522 N N . ARG A 1 198 ? -17.667 1.960 18.226 1.00 97.00 198 ARG A N 1
ATOM 1523 C CA . ARG A 1 198 ? -18.677 1.447 17.293 1.00 97.00 198 ARG A CA 1
ATOM 1524 C C . ARG A 1 198 ? -18.120 0.372 16.377 1.00 97.00 198 ARG A C 1
ATOM 1526 O O . ARG A 1 198 ? -18.791 -0.635 16.171 1.00 97.00 198 ARG A O 1
ATOM 1533 N N . VAL A 1 199 ? -16.897 0.547 15.876 1.00 95.75 199 VAL A N 1
ATOM 1534 C CA . VAL A 1 199 ? -16.210 -0.478 15.083 1.00 95.75 199 VAL A CA 1
ATOM 1535 C C . VAL A 1 199 ? -16.074 -1.753 15.898 1.00 95.75 199 VAL A C 1
ATOM 1537 O O . VAL A 1 199 ? -16.474 -2.811 15.431 1.00 95.75 199 VAL A O 1
ATOM 1540 N N . GLU A 1 200 ? -15.579 -1.673 17.130 1.00 96.75 200 GLU A N 1
ATOM 1541 C CA . GLU A 1 200 ? -15.438 -2.852 17.984 1.00 96.75 200 GLU A CA 1
ATOM 1542 C C . GLU A 1 200 ? -16.771 -3.544 18.275 1.00 96.75 200 GLU A C 1
ATOM 1544 O O . GLU A 1 200 ? -16.881 -4.762 18.127 1.00 96.75 200 GLU A O 1
ATOM 1549 N N . ALA A 1 201 ? -17.800 -2.772 18.635 1.00 96.19 201 ALA A N 1
ATOM 1550 C CA . ALA A 1 201 ? -19.144 -3.298 18.841 1.00 96.19 201 ALA A CA 1
ATOM 1551 C C . ALA A 1 201 ? -19.668 -3.996 17.576 1.00 96.19 201 ALA A C 1
ATOM 1553 O O . ALA A 1 201 ? -20.247 -5.081 17.658 1.00 96.19 201 ALA A O 1
ATOM 1554 N N . LYS A 1 202 ? -19.417 -3.410 16.400 1.00 95.19 202 LYS A N 1
ATOM 1555 C CA . LYS A 1 202 ? -19.827 -3.970 15.114 1.00 95.19 202 LYS A CA 1
ATOM 1556 C C . LYS A 1 202 ? -19.048 -5.235 14.749 1.00 95.19 202 LYS A C 1
ATOM 1558 O O . LYS A 1 202 ? -19.666 -6.166 14.243 1.00 95.19 202 LYS A O 1
ATOM 1563 N N . LEU A 1 203 ? -17.748 -5.306 15.046 1.00 95.62 203 LEU A N 1
ATOM 1564 C CA . LEU A 1 203 ? -16.933 -6.513 14.860 1.00 95.62 203 LEU A CA 1
ATOM 1565 C C . LEU A 1 203 ? -17.432 -7.664 15.739 1.00 95.62 203 LEU A C 1
ATOM 1567 O O . LEU A 1 203 ? -17.624 -8.769 15.243 1.00 95.62 203 LEU A O 1
ATOM 1571 N N . ARG A 1 204 ? -17.717 -7.405 17.020 1.00 96.50 204 ARG A N 1
ATOM 1572 C CA . ARG A 1 204 ? -18.255 -8.423 17.943 1.00 96.50 204 ARG A CA 1
ATOM 1573 C C . ARG A 1 204 ? -19.640 -8.928 17.535 1.00 96.50 204 ARG A C 1
ATOM 1575 O O . ARG A 1 204 ? -19.980 -10.074 17.798 1.00 96.50 204 ARG A O 1
ATOM 1582 N N . ALA A 1 205 ? -20.441 -8.073 16.903 1.00 95.62 205 ALA A N 1
ATOM 1583 C CA . ALA A 1 205 ? -21.780 -8.412 16.429 1.00 95.62 205 ALA A CA 1
ATOM 1584 C C . ALA A 1 205 ? -21.814 -8.965 14.990 1.00 95.62 205 ALA A C 1
ATOM 1586 O O . ALA A 1 205 ? -22.904 -9.198 14.461 1.00 95.62 205 ALA A O 1
ATOM 1587 N N . LEU A 1 206 ? -20.656 -9.123 14.341 1.00 93.12 206 LEU A N 1
ATOM 1588 C CA . LEU A 1 206 ? -20.555 -9.502 12.936 1.00 93.12 206 LEU A CA 1
ATOM 1589 C C . LEU A 1 206 ? -21.031 -10.942 12.709 1.00 93.12 206 LEU A C 1
ATOM 1591 O O . LEU A 1 206 ? -20.655 -11.855 13.443 1.00 93.12 206 LEU A O 1
ATOM 1595 N N . ARG A 1 207 ? -21.815 -11.156 11.652 1.00 90.38 207 ARG A N 1
ATOM 1596 C CA . ARG A 1 207 ? -22.212 -12.486 11.171 1.00 90.38 207 ARG A CA 1
ATOM 1597 C C . ARG A 1 207 ? -21.606 -12.753 9.802 1.00 90.38 207 ARG A C 1
ATOM 1599 O O . ARG A 1 207 ? -21.321 -11.818 9.061 1.00 90.38 207 ARG A O 1
ATOM 1606 N N . ALA A 1 208 ? -21.474 -14.024 9.419 1.00 86.56 208 ALA A N 1
ATOM 1607 C CA . ALA A 1 208 ? -20.919 -14.401 8.112 1.00 86.56 208 ALA A CA 1
ATOM 1608 C C . ALA A 1 208 ? -21.618 -13.693 6.934 1.00 86.56 208 ALA A C 1
ATOM 1610 O O . ALA A 1 208 ? -20.951 -13.174 6.046 1.00 86.56 208 ALA A O 1
ATOM 1611 N N . ALA A 1 209 ? -22.948 -13.562 6.988 1.00 85.12 209 ALA A N 1
ATOM 1612 C CA . ALA A 1 209 ? -23.731 -12.855 5.972 1.00 85.12 209 ALA A CA 1
ATOM 1613 C C . ALA A 1 209 ? -23.434 -11.341 5.882 1.00 85.12 209 ALA A C 1
ATOM 1615 O O . ALA A 1 209 ? -23.700 -10.723 4.852 1.00 85.12 209 ALA A O 1
ATOM 1616 N N . ASP A 1 210 ? -22.889 -10.722 6.936 1.00 83.69 210 ASP A N 1
ATOM 1617 C CA . ASP A 1 210 ? -22.477 -9.314 6.893 1.00 83.69 210 ASP A CA 1
ATOM 1618 C C . ASP A 1 210 ? -21.201 -9.124 6.059 1.00 83.69 210 ASP A C 1
ATOM 1620 O O . ASP A 1 210 ? -21.017 -8.056 5.476 1.00 83.69 210 ASP A O 1
ATOM 1624 N N . LEU A 1 211 ? -20.350 -10.155 5.958 1.00 80.00 211 LEU A N 1
ATOM 1625 C CA . LEU A 1 211 ? -19.144 -10.140 5.124 1.00 80.00 211 LEU A CA 1
ATOM 1626 C C . LEU A 1 211 ? -19.445 -10.355 3.635 1.00 80.00 211 LEU A C 1
ATOM 1628 O O . LEU A 1 211 ? -18.636 -9.996 2.790 1.00 80.00 211 LEU A O 1
ATOM 1632 N N . GLU A 1 212 ? -20.615 -10.885 3.279 1.00 75.44 212 GLU A N 1
ATOM 1633 C CA . GLU A 1 212 ? -21.003 -11.077 1.872 1.00 75.44 212 GLU A CA 1
ATOM 1634 C C . GLU A 1 212 ? -21.319 -9.754 1.154 1.00 75.44 212 GLU A C 1
ATOM 1636 O O . GLU A 1 212 ? -21.374 -9.695 -0.075 1.00 75.44 212 GLU A O 1
ATOM 1641 N N . ARG A 1 213 ? -21.513 -8.666 1.909 1.00 72.06 213 ARG A N 1
ATOM 1642 C CA . ARG A 1 213 ? -21.782 -7.327 1.375 1.00 72.06 213 ARG A CA 1
ATOM 1643 C C . ARG A 1 213 ? -20.483 -6.580 1.119 1.00 72.06 213 ARG A C 1
ATOM 1645 O O . ARG A 1 213 ? -20.145 -5.642 1.834 1.00 72.06 213 ARG A O 1
ATOM 1652 N N . ASP A 1 214 ? -19.776 -7.000 0.083 1.00 79.94 214 ASP A N 1
ATOM 1653 C CA . ASP A 1 214 ? -18.518 -6.381 -0.315 1.00 79.94 214 ASP A CA 1
ATOM 1654 C C . ASP A 1 214 ? -18.728 -5.395 -1.477 1.00 79.94 214 ASP A C 1
ATOM 1656 O O . ASP A 1 214 ? -18.882 -5.793 -2.635 1.00 79.94 214 ASP A O 1
ATOM 1660 N N . LEU A 1 215 ? -18.705 -4.089 -1.178 1.00 85.19 215 LEU A N 1
ATOM 1661 C CA . LEU A 1 215 ? -18.749 -3.031 -2.198 1.00 85.19 215 LEU A CA 1
ATOM 1662 C C . LEU A 1 215 ? -17.531 -3.045 -3.125 1.00 85.19 215 LEU A C 1
ATOM 1664 O O . LEU A 1 215 ? -17.531 -2.338 -4.132 1.00 85.19 215 LEU A O 1
ATOM 1668 N N . PHE A 1 216 ? -16.470 -3.771 -2.776 1.00 91.00 216 PHE A N 1
ATOM 1669 C CA . PHE A 1 216 ? -15.244 -3.825 -3.554 1.00 91.00 216 PHE A CA 1
ATOM 1670 C C . PHE A 1 216 ? -15.146 -5.071 -4.436 1.00 91.00 216 PHE A C 1
ATOM 1672 O O . PHE A 1 216 ? -14.227 -5.147 -5.249 1.00 91.00 216 PHE A O 1
ATOM 1679 N N . ALA A 1 217 ? -16.114 -5.991 -4.367 1.00 89.31 217 ALA A N 1
ATOM 1680 C CA . ALA A 1 217 ? -16.090 -7.259 -5.098 1.00 89.31 217 ALA A CA 1
ATOM 1681 C C . ALA A 1 217 ? -16.010 -7.117 -6.633 1.00 89.31 217 ALA A C 1
ATOM 1683 O O . ALA A 1 217 ? -15.662 -8.071 -7.326 1.00 89.31 217 ALA A O 1
ATOM 1684 N N . HIS A 1 218 ? -16.343 -5.950 -7.199 1.00 90.50 218 HIS A N 1
ATOM 1685 C CA . HIS A 1 218 ? -16.239 -5.693 -8.642 1.00 90.50 218 HIS A CA 1
ATOM 1686 C C . HIS A 1 218 ? -14.885 -5.127 -9.093 1.00 90.50 218 HIS A C 1
ATOM 1688 O O . HIS A 1 218 ? -14.713 -4.881 -10.294 1.00 90.50 218 HIS A O 1
ATOM 1694 N N . TYR A 1 219 ? -13.957 -4.887 -8.166 1.00 94.69 219 TYR A N 1
ATOM 1695 C CA . TYR A 1 219 ? -12.577 -4.521 -8.468 1.00 94.69 219 TYR A CA 1
ATOM 1696 C C . TYR A 1 219 ? -11.689 -5.765 -8.461 1.00 94.69 219 TYR A C 1
ATOM 1698 O O . TYR A 1 219 ? -11.829 -6.640 -7.616 1.00 94.69 219 TYR A O 1
ATOM 1706 N N . ASP A 1 220 ? -10.748 -5.821 -9.400 1.00 95.44 220 ASP A N 1
ATOM 1707 C CA . ASP A 1 220 ? -9.716 -6.857 -9.436 1.00 95.44 220 ASP A CA 1
ATOM 1708 C C . ASP A 1 220 ? -8.673 -6.648 -8.322 1.00 95.44 220 ASP A C 1
ATOM 1710 O O . ASP A 1 220 ? -8.003 -7.596 -7.924 1.00 95.44 220 ASP A O 1
ATOM 1714 N N . TRP A 1 221 ? -8.510 -5.410 -7.841 1.00 95.88 221 TRP A N 1
ATOM 1715 C CA . TRP A 1 221 ? -7.644 -5.060 -6.715 1.00 95.88 221 TRP A CA 1
ATOM 1716 C C . TRP A 1 221 ? -8.078 -3.747 -6.058 1.00 95.88 221 TRP A C 1
ATOM 1718 O O . TRP A 1 221 ? -8.605 -2.838 -6.710 1.00 95.88 221 TRP A O 1
ATOM 1728 N N . VAL A 1 222 ? -7.800 -3.631 -4.760 1.00 96.81 222 VAL A N 1
ATOM 1729 C CA . VAL A 1 222 ? -8.070 -2.436 -3.956 1.00 96.81 222 VAL A CA 1
ATOM 1730 C C . VAL A 1 222 ? -6.813 -2.054 -3.193 1.00 96.81 222 VAL A C 1
ATOM 1732 O O . VAL A 1 222 ? -6.144 -2.900 -2.606 1.00 96.81 222 VAL A O 1
ATOM 1735 N N . PHE A 1 223 ? -6.493 -0.767 -3.184 1.00 97.12 223 PHE A N 1
ATOM 1736 C CA . PHE A 1 223 ? -5.266 -0.257 -2.595 1.00 97.12 223 PHE A CA 1
ATOM 1737 C C . PHE A 1 223 ? -5.553 0.952 -1.710 1.00 97.12 223 PHE A C 1
ATOM 1739 O O . PHE A 1 223 ? -6.048 1.978 -2.182 1.00 97.12 223 PHE A O 1
ATOM 1746 N N . TYR A 1 224 ? -5.243 0.847 -0.421 1.00 97.56 224 TYR A N 1
ATOM 1747 C CA . TYR A 1 224 ? -5.295 1.975 0.497 1.00 97.56 224 TYR A CA 1
ATOM 1748 C C . TYR A 1 224 ? -4.002 2.786 0.411 1.00 97.56 224 TYR A C 1
ATOM 1750 O O . TYR A 1 224 ? -2.908 2.274 0.648 1.00 97.56 224 TYR A O 1
ATOM 1758 N N . LEU A 1 225 ? -4.145 4.075 0.117 1.00 97.44 225 LEU A N 1
ATOM 1759 C CA . LEU A 1 225 ? -3.063 5.043 0.036 1.00 97.44 225 LEU A CA 1
ATOM 1760 C C . LEU A 1 225 ? -3.189 6.048 1.193 1.00 97.44 225 LEU A C 1
ATOM 1762 O O . LEU A 1 225 ? -4.128 6.848 1.197 1.00 97.44 225 LEU A O 1
ATOM 1766 N N . PRO A 1 226 ? -2.259 6.059 2.167 1.00 95.81 226 PRO A N 1
ATOM 1767 C CA . PRO A 1 226 ? -2.224 7.062 3.224 1.00 95.81 226 PRO A CA 1
ATOM 1768 C C . PRO A 1 226 ? -2.239 8.493 2.665 1.00 95.81 226 PRO A C 1
ATOM 1770 O O . PRO A 1 226 ? -1.728 8.719 1.561 1.00 95.81 226 PRO A O 1
ATOM 1773 N N . PRO A 1 227 ? -2.779 9.475 3.416 1.00 94.00 227 PRO A N 1
ATOM 1774 C CA . PRO A 1 227 ? -2.850 10.857 2.957 1.00 94.00 227 PRO A CA 1
ATOM 1775 C C . PRO A 1 227 ? -1.466 11.392 2.581 1.00 94.00 227 PRO A C 1
ATOM 1777 O O . PRO A 1 227 ? -0.446 11.027 3.174 1.00 94.00 227 PRO A O 1
ATOM 1780 N N . LYS A 1 228 ? -1.430 12.318 1.617 1.00 91.06 228 LYS A N 1
ATOM 1781 C CA . LYS A 1 228 ? -0.190 13.003 1.239 1.00 91.06 228 LYS A CA 1
ATOM 1782 C C . LYS A 1 228 ? 0.432 13.659 2.477 1.00 91.06 228 LYS A C 1
ATOM 1784 O O . LYS A 1 228 ? -0.223 14.444 3.157 1.00 91.06 228 LYS A O 1
ATOM 1789 N N . GLY A 1 229 ? 1.693 13.333 2.755 1.00 89.06 229 GLY A N 1
ATOM 1790 C CA . GLY A 1 229 ? 2.415 13.829 3.929 1.00 89.06 229 GLY A CA 1
ATOM 1791 C C . GLY A 1 229 ? 2.264 12.986 5.201 1.00 89.06 229 GLY A C 1
ATOM 1792 O O . GLY A 1 229 ? 2.893 13.330 6.192 1.00 89.06 229 GLY A O 1
ATOM 1793 N N . ALA A 1 230 ? 1.528 11.864 5.192 1.00 91.50 230 ALA A N 1
ATOM 1794 C CA . ALA A 1 230 ? 1.466 10.955 6.348 1.00 91.50 230 ALA A CA 1
ATOM 1795 C C . ALA A 1 230 ? 2.866 10.529 6.824 1.00 91.50 230 ALA A C 1
ATOM 1797 O O . ALA A 1 230 ? 3.163 10.553 8.014 1.00 91.50 230 ALA A O 1
ATOM 1798 N N . PHE A 1 231 ? 3.751 10.207 5.877 1.00 88.62 231 PHE A N 1
ATOM 1799 C CA . PHE A 1 231 ? 5.133 9.857 6.188 1.00 88.62 231 PHE A CA 1
ATOM 1800 C C . PHE A 1 231 ? 5.951 11.047 6.711 1.00 88.62 231 PHE A C 1
ATOM 1802 O O . PHE A 1 231 ? 6.795 10.874 7.584 1.00 88.62 231 PHE A O 1
ATOM 1809 N N . ASP A 1 232 ? 5.694 12.257 6.210 1.00 88.44 232 ASP A N 1
ATOM 1810 C CA . ASP A 1 232 ? 6.362 13.460 6.708 1.00 88.44 232 ASP A CA 1
ATOM 1811 C C . ASP A 1 232 ? 6.004 13.735 8.168 1.00 88.44 232 ASP A C 1
ATOM 1813 O O . ASP A 1 232 ? 6.901 13.991 8.965 1.00 88.44 232 ASP A O 1
ATOM 1817 N N . ASP A 1 233 ? 4.721 13.609 8.517 1.00 89.44 233 ASP A N 1
ATOM 1818 C CA . ASP A 1 233 ? 4.241 13.755 9.893 1.00 89.44 233 ASP A CA 1
ATOM 1819 C C . ASP A 1 233 ? 4.912 12.718 10.822 1.00 89.44 233 ASP A C 1
ATOM 1821 O O . ASP A 1 233 ? 5.340 13.058 11.927 1.00 89.44 233 ASP A O 1
ATOM 1825 N N . VAL A 1 234 ? 5.065 11.467 10.364 1.00 87.75 234 VAL A N 1
ATOM 1826 C CA . VAL A 1 234 ? 5.767 10.405 11.110 1.00 87.75 234 VAL A CA 1
ATOM 1827 C C . VAL A 1 234 ? 7.248 10.726 11.292 1.00 87.75 234 VAL A C 1
ATOM 1829 O O . VAL A 1 234 ? 7.757 10.649 12.411 1.00 87.75 234 VAL A O 1
ATOM 1832 N N . LEU A 1 235 ? 7.939 11.112 10.219 1.00 84.81 235 LEU A N 1
ATOM 1833 C CA . LEU A 1 235 ? 9.365 11.422 10.263 1.00 84.81 235 LEU A CA 1
ATOM 1834 C C . LEU A 1 235 ? 9.644 12.632 11.163 1.00 84.81 235 LEU A C 1
ATOM 1836 O O . LEU A 1 235 ? 10.583 12.605 11.956 1.00 84.81 235 LEU A O 1
ATOM 1840 N N . ASP A 1 236 ? 8.812 13.671 11.083 1.00 86.81 236 ASP A N 1
ATOM 1841 C CA . ASP A 1 236 ? 8.926 14.849 11.942 1.00 86.81 236 ASP A CA 1
ATOM 1842 C C . ASP A 1 236 ? 8.630 14.517 13.412 1.00 86.81 236 ASP A C 1
ATOM 1844 O O . ASP A 1 236 ? 9.303 15.046 14.298 1.00 86.81 236 ASP A O 1
ATOM 1848 N N . GLY A 1 237 ? 7.695 13.599 13.681 1.00 86.44 237 GLY A N 1
ATOM 1849 C CA . GLY A 1 237 ? 7.435 13.074 15.023 1.00 86.44 237 GLY A CA 1
ATOM 1850 C C . GLY A 1 237 ? 8.634 12.323 15.606 1.00 86.44 237 GLY A C 1
ATOM 1851 O O . GLY A 1 237 ? 9.066 12.635 16.712 1.00 86.44 237 GLY A O 1
ATOM 1852 N N . ILE A 1 238 ? 9.220 11.399 14.839 1.00 82.50 238 ILE A N 1
ATOM 1853 C CA . ILE A 1 238 ? 10.418 10.641 15.242 1.00 82.50 238 ILE A CA 1
ATOM 1854 C C . ILE A 1 238 ? 11.595 11.588 15.520 1.00 82.50 238 ILE A C 1
ATOM 1856 O O . ILE A 1 238 ? 12.232 11.499 16.567 1.00 82.50 238 ILE A O 1
ATOM 1860 N N . ILE A 1 239 ? 11.852 12.551 14.626 1.00 79.81 239 ILE A N 1
ATOM 1861 C CA . ILE A 1 239 ? 12.906 13.557 14.829 1.00 79.81 239 ILE A CA 1
ATOM 1862 C C . ILE A 1 239 ? 12.613 14.398 16.078 1.00 79.81 239 ILE A C 1
ATOM 1864 O O . ILE A 1 239 ? 13.527 14.713 16.839 1.00 79.81 239 ILE A O 1
ATOM 1868 N N . SER A 1 240 ? 11.355 14.794 16.293 1.00 83.31 240 SER A N 1
ATOM 1869 C CA . SER A 1 240 ? 10.978 15.600 17.453 1.00 83.31 240 SER A CA 1
ATOM 1870 C C . SER A 1 240 ? 11.212 14.861 18.766 1.00 83.31 240 SER A C 1
ATOM 1872 O O . SER A 1 240 ? 11.709 15.490 19.699 1.00 83.31 240 SER A O 1
ATOM 1874 N N . ASP A 1 241 ? 10.873 13.576 18.832 1.00 83.06 241 ASP A N 1
ATOM 1875 C CA . ASP A 1 241 ? 11.040 12.751 20.029 1.00 83.06 241 ASP A CA 1
ATOM 1876 C C . ASP A 1 241 ? 12.534 12.513 20.311 1.00 83.06 241 ASP A C 1
ATOM 1878 O O . ASP A 1 241 ? 13.013 12.848 21.395 1.00 83.06 241 ASP A O 1
ATOM 1882 N N . ALA A 1 242 ? 13.321 12.154 19.289 1.00 75.06 242 ALA A N 1
ATOM 1883 C CA . ALA A 1 242 ? 14.776 12.006 19.411 1.00 75.06 242 ALA A CA 1
ATOM 1884 C C . ALA A 1 242 ? 15.489 13.290 19.891 1.00 75.06 242 ALA A C 1
ATOM 1886 O O . ALA A 1 242 ? 16.495 13.236 20.597 1.00 75.06 242 ALA A O 1
ATOM 1887 N N . LEU A 1 243 ? 14.977 14.472 19.523 1.00 74.75 243 LEU A N 1
ATOM 1888 C CA . LEU A 1 243 ? 15.520 15.764 19.965 1.00 74.75 243 LEU A CA 1
ATOM 1889 C C . LEU A 1 243 ? 15.082 16.181 21.379 1.00 74.75 243 LEU A C 1
ATOM 1891 O O . LEU A 1 243 ? 15.678 17.115 21.930 1.00 74.75 243 LEU A O 1
ATOM 1895 N N . LYS A 1 244 ? 14.034 15.562 21.935 1.00 78.94 244 LYS A N 1
ATOM 1896 C CA . LYS A 1 244 ? 13.542 15.805 23.302 1.00 78.94 244 LYS A CA 1
ATOM 1897 C C . LYS A 1 244 ? 14.191 14.872 24.321 1.00 78.94 244 LYS A C 1
ATOM 1899 O O . LYS A 1 244 ? 14.411 15.310 25.446 1.00 78.94 244 LYS A O 1
ATOM 1904 N N . ASP A 1 245 ? 14.524 13.649 23.917 1.00 67.50 245 ASP A N 1
ATOM 1905 C CA . ASP A 1 245 ? 14.977 12.585 24.823 1.00 67.50 245 ASP A CA 1
ATOM 1906 C C . ASP A 1 245 ? 16.454 12.683 25.246 1.00 67.50 245 ASP A C 1
ATOM 1908 O O . ASP A 1 245 ? 16.900 11.943 26.120 1.00 67.50 245 ASP A O 1
ATOM 1912 N N . GLY A 1 246 ? 17.226 13.620 24.692 1.00 53.41 246 GLY A N 1
ATOM 1913 C CA . GLY A 1 246 ? 18.611 13.849 25.102 1.00 53.41 246 GLY A CA 1
ATOM 1914 C C . GLY A 1 246 ? 18.852 15.251 25.646 1.00 53.41 246 GLY A C 1
ATOM 1915 O O . GLY A 1 246 ? 18.214 16.219 25.226 1.00 53.41 246 GLY A O 1
ATOM 1916 N N . GLU A 1 247 ? 19.889 15.384 26.476 1.00 57.06 247 GLU A N 1
ATOM 1917 C CA . GLU A 1 247 ? 20.606 16.630 26.806 1.00 57.06 247 GLU A CA 1
ATOM 1918 C C . GLU A 1 247 ? 21.239 17.297 25.561 1.00 57.06 247 GLU A C 1
ATOM 1920 O O . GLU A 1 247 ? 22.330 17.869 25.598 1.00 57.06 247 GLU A O 1
ATOM 1925 N N . VAL A 1 248 ? 20.584 17.207 24.405 1.00 59.78 248 VAL A N 1
ATOM 1926 C CA . VAL A 1 248 ? 21.023 17.786 23.153 1.00 59.78 248 VAL A CA 1
ATOM 1927 C C . VAL A 1 248 ? 20.906 19.299 23.309 1.00 59.78 248 VAL A C 1
ATOM 1929 O O . VAL A 1 248 ? 19.852 19.912 23.107 1.00 59.78 248 VAL A O 1
ATOM 1932 N N . GLY A 1 249 ? 22.015 19.918 23.713 1.00 71.75 249 GLY A N 1
ATOM 1933 C CA . GLY A 1 249 ? 22.153 21.365 23.776 1.00 71.75 249 GLY A CA 1
ATOM 1934 C C . GLY A 1 249 ? 21.817 22.015 22.430 1.00 71.75 249 GLY A C 1
ATOM 1935 O O . GLY A 1 249 ? 21.711 21.358 21.392 1.00 71.75 249 GLY A O 1
ATOM 1936 N N . ILE A 1 250 ? 21.663 23.341 22.421 1.00 74.06 250 ILE A N 1
ATOM 1937 C CA . ILE A 1 250 ? 21.277 24.111 21.222 1.00 74.06 250 ILE A CA 1
ATOM 1938 C C . ILE A 1 250 ? 22.141 23.742 20.000 1.00 74.06 250 ILE A C 1
ATOM 1940 O O . ILE A 1 250 ? 21.612 23.579 18.903 1.00 74.06 250 ILE A O 1
ATOM 1944 N N . VAL A 1 251 ? 23.444 23.522 20.202 1.00 74.50 251 VAL A N 1
ATOM 1945 C CA . VAL A 1 251 ? 24.394 23.125 19.151 1.00 74.50 251 VAL A CA 1
ATOM 1946 C C . VAL A 1 251 ? 24.085 21.739 18.580 1.00 74.50 251 VAL A C 1
ATOM 1948 O O . VAL A 1 251 ? 24.024 21.587 17.362 1.00 74.50 251 VAL A O 1
ATOM 1951 N N . GLY A 1 252 ? 23.818 20.743 19.429 1.00 74.12 252 GLY A N 1
ATOM 1952 C CA . GLY A 1 252 ? 23.455 19.398 18.974 1.00 74.12 252 GLY A CA 1
ATOM 1953 C C . GLY A 1 252 ? 22.142 19.396 18.187 1.00 74.12 252 GLY A C 1
ATOM 1954 O O . GLY A 1 252 ? 22.047 18.761 17.139 1.00 74.12 252 GLY A O 1
ATOM 1955 N N . ARG A 1 253 ? 21.156 20.203 18.608 1.00 75.62 253 ARG A N 1
ATOM 1956 C CA . ARG A 1 253 ? 19.882 20.341 17.883 1.00 75.62 253 ARG A CA 1
ATOM 1957 C C . ARG A 1 253 ? 20.080 20.961 16.503 1.00 75.62 253 ARG A C 1
ATOM 1959 O O . ARG A 1 253 ? 19.426 20.548 15.548 1.00 75.62 253 ARG A O 1
ATOM 1966 N N . MET A 1 254 ? 20.982 21.935 16.383 1.00 77.81 254 MET A N 1
ATOM 1967 C CA . MET A 1 254 ? 21.325 22.548 15.096 1.00 77.81 254 MET A CA 1
ATOM 1968 C C . MET A 1 254 ? 22.092 21.580 14.190 1.00 77.81 254 MET A C 1
ATOM 1970 O O . MET A 1 254 ? 21.802 21.526 12.997 1.00 77.81 254 MET A O 1
ATOM 1974 N N . ALA A 1 255 ? 22.998 20.770 14.746 1.00 76.50 255 ALA A N 1
ATOM 1975 C CA . ALA A 1 255 ? 23.710 19.737 13.997 1.00 76.50 255 ALA A CA 1
ATOM 1976 C C . ALA A 1 255 ? 22.747 18.678 13.432 1.00 76.50 255 ALA A C 1
ATOM 1978 O O . ALA A 1 255 ? 22.772 18.414 12.230 1.00 76.50 255 ALA A O 1
ATOM 1979 N N . VAL A 1 256 ? 21.833 18.145 14.255 1.00 75.31 256 VAL A N 1
ATOM 1980 C CA . VAL A 1 256 ? 20.813 17.180 13.805 1.00 75.31 256 VAL A CA 1
ATOM 1981 C C . VAL A 1 256 ? 19.918 17.792 12.728 1.00 75.31 256 VAL A C 1
ATOM 1983 O O . VAL A 1 256 ? 19.718 17.177 11.683 1.00 75.31 256 VAL A O 1
ATOM 1986 N N . LYS A 1 257 ? 19.437 19.029 12.917 1.00 78.19 257 LYS A N 1
ATOM 1987 C CA . LYS A 1 257 ? 18.662 19.735 11.881 1.00 78.19 257 LYS A CA 1
ATOM 1988 C C . LYS A 1 257 ? 19.444 19.880 10.573 1.00 78.19 257 LYS A C 1
ATOM 1990 O O . LYS A 1 257 ? 18.878 19.640 9.511 1.00 78.19 257 LYS A O 1
ATOM 1995 N N . GLY A 1 258 ? 20.730 20.229 10.645 1.00 78.56 258 GLY A N 1
ATOM 1996 C CA . GLY A 1 258 ? 21.607 20.346 9.478 1.00 78.56 258 GLY A CA 1
ATOM 1997 C C . GLY A 1 258 ? 21.738 19.033 8.705 1.00 78.56 258 GLY A C 1
ATOM 1998 O O . GLY A 1 258 ? 21.542 19.014 7.491 1.00 78.56 258 GLY A O 1
ATOM 1999 N N . VAL A 1 259 ? 21.976 17.921 9.406 1.00 79.50 259 VAL A N 1
ATOM 2000 C CA . VAL A 1 259 ? 22.029 16.581 8.796 1.00 79.50 259 VAL A CA 1
ATOM 2001 C C . VAL A 1 259 ? 20.674 16.202 8.187 1.00 79.50 259 VAL A C 1
ATOM 2003 O O . VAL A 1 259 ? 20.614 15.720 7.055 1.00 79.50 259 VAL A O 1
ATOM 2006 N N . MET A 1 260 ? 19.570 16.477 8.885 1.00 78.62 260 MET A N 1
ATOM 2007 C CA . MET A 1 260 ? 18.223 16.149 8.407 1.00 78.62 260 MET A CA 1
ATOM 2008 C C . MET A 1 260 ? 17.826 16.900 7.137 1.00 78.62 260 MET A C 1
ATOM 2010 O O . MET A 1 260 ? 17.112 16.328 6.318 1.00 78.62 260 MET A O 1
ATOM 2014 N N . LEU A 1 261 ? 18.323 18.117 6.897 1.00 82.31 261 LEU A N 1
ATOM 2015 C CA . LEU A 1 261 ? 18.080 18.822 5.630 1.00 82.31 261 LEU A CA 1
ATOM 2016 C C . LEU A 1 261 ? 18.650 18.072 4.415 1.00 82.31 261 LEU A C 1
ATOM 2018 O O . LEU A 1 261 ? 18.071 18.133 3.332 1.00 82.31 261 LEU A O 1
ATOM 2022 N N . VAL A 1 262 ? 19.748 17.334 4.599 1.00 83.25 262 VAL A N 1
ATOM 2023 C CA . VAL A 1 262 ? 20.388 16.540 3.538 1.00 83.25 262 VAL A CA 1
ATOM 2024 C C . VAL A 1 262 ? 19.782 15.136 3.446 1.00 83.25 262 VAL A C 1
ATOM 2026 O O . VAL A 1 262 ? 19.620 14.593 2.352 1.00 83.25 262 VAL A O 1
ATOM 2029 N N . VAL A 1 263 ? 19.428 14.539 4.587 1.00 81.44 263 VAL A N 1
ATOM 2030 C CA . VAL A 1 263 ? 18.972 13.143 4.670 1.00 81.44 263 VAL A CA 1
ATOM 2031 C C . VAL A 1 263 ? 17.468 12.994 4.404 1.00 81.44 263 VAL A C 1
ATOM 2033 O O . VAL A 1 263 ? 17.071 12.068 3.694 1.00 81.44 263 VAL A O 1
ATOM 2036 N N . LYS A 1 264 ? 16.618 13.913 4.891 1.00 84.00 264 LYS A N 1
ATOM 2037 C CA . LYS A 1 264 ? 15.147 13.840 4.753 1.00 84.00 264 LYS A CA 1
ATOM 2038 C C . LYS A 1 264 ? 14.678 13.682 3.297 1.00 84.00 264 LYS A C 1
ATOM 2040 O O . LYS A 1 264 ? 13.827 12.825 3.062 1.00 84.00 264 LYS A O 1
ATOM 2045 N N . PRO A 1 265 ? 15.227 14.405 2.298 1.00 88.38 265 PRO A N 1
ATOM 2046 C CA . PRO A 1 265 ? 14.855 14.192 0.898 1.00 88.38 265 PRO A CA 1
ATOM 2047 C C . PRO A 1 265 ? 15.165 12.777 0.390 1.00 88.38 265 PRO A C 1
ATOM 2049 O O . PRO A 1 265 ? 14.367 12.209 -0.353 1.00 88.38 265 PRO A O 1
ATOM 2052 N N . LYS A 1 266 ? 16.289 12.183 0.817 1.00 87.62 266 LYS A N 1
ATOM 2053 C CA . LYS A 1 266 ? 16.669 10.815 0.435 1.00 87.62 266 LYS A CA 1
ATOM 2054 C C . LYS A 1 266 ? 15.731 9.785 1.055 1.00 87.62 266 LYS A C 1
ATOM 2056 O O . LYS A 1 266 ? 15.266 8.900 0.348 1.00 87.62 266 LYS A O 1
ATOM 2061 N N . ILE A 1 267 ? 15.404 9.943 2.340 1.00 85.31 267 ILE A N 1
ATOM 2062 C CA . ILE A 1 267 ? 14.433 9.077 3.023 1.00 85.31 267 ILE A CA 1
ATOM 2063 C C . ILE A 1 267 ? 13.065 9.183 2.342 1.00 85.31 267 ILE A C 1
ATOM 2065 O O . ILE A 1 267 ? 12.477 8.157 2.020 1.00 85.31 267 ILE A O 1
ATOM 2069 N N . ARG A 1 268 ? 12.579 10.400 2.050 1.00 87.94 268 ARG A N 1
ATOM 2070 C CA . ARG A 1 268 ? 11.317 10.595 1.313 1.00 87.94 268 ARG A CA 1
ATOM 2071 C C . ARG A 1 268 ? 11.312 9.858 -0.015 1.00 87.94 268 ARG A C 1
ATOM 2073 O O . ARG A 1 268 ? 10.346 9.166 -0.304 1.00 87.94 268 ARG A O 1
ATOM 2080 N N . LYS A 1 269 ? 12.376 10.012 -0.807 1.00 90.06 269 LYS A N 1
ATOM 2081 C CA . LYS A 1 269 ? 12.484 9.354 -2.110 1.00 90.06 269 LYS A CA 1
ATOM 2082 C C . LYS A 1 269 ? 12.493 7.830 -1.965 1.00 90.06 269 LYS A C 1
ATOM 2084 O O . LYS A 1 269 ? 11.740 7.160 -2.659 1.00 90.06 269 LYS A O 1
ATOM 2089 N N . ALA A 1 270 ? 13.274 7.297 -1.026 1.00 88.00 270 ALA A N 1
ATOM 2090 C CA . ALA A 1 270 ? 13.321 5.862 -0.761 1.00 88.00 270 ALA A CA 1
ATOM 2091 C C . ALA A 1 270 ? 11.949 5.312 -0.339 1.00 88.00 270 ALA A C 1
ATOM 2093 O O . ALA A 1 270 ? 11.476 4.321 -0.888 1.00 88.00 270 ALA A O 1
ATOM 2094 N N . ILE A 1 271 ? 11.271 5.989 0.588 1.00 88.94 271 ILE A N 1
ATOM 2095 C CA . ILE A 1 271 ? 9.942 5.577 1.040 1.00 88.94 271 ILE A CA 1
ATOM 2096 C C . ILE A 1 271 ? 8.928 5.683 -0.091 1.00 88.94 271 ILE A C 1
ATOM 2098 O O . ILE A 1 271 ? 8.170 4.746 -0.289 1.00 88.94 271 ILE A O 1
ATOM 2102 N N . GLU A 1 272 ? 8.941 6.749 -0.888 1.00 91.44 272 GLU A N 1
ATOM 2103 C CA . GLU A 1 272 ? 8.065 6.847 -2.057 1.00 91.44 272 GLU A CA 1
ATOM 2104 C C . GLU A 1 272 ? 8.303 5.701 -3.053 1.00 91.44 272 GLU A C 1
ATOM 2106 O O . GLU A 1 272 ? 7.340 5.131 -3.566 1.00 91.44 272 GLU A O 1
ATOM 2111 N N . GLY A 1 273 ? 9.561 5.289 -3.245 1.00 92.38 273 GLY A N 1
ATOM 2112 C CA . GLY A 1 273 ? 9.910 4.090 -4.003 1.00 92.38 273 GLY A CA 1
ATOM 2113 C C . GLY A 1 273 ? 9.253 2.826 -3.444 1.00 92.38 273 GLY A C 1
ATOM 2114 O O . GLY A 1 273 ? 8.612 2.090 -4.190 1.00 92.38 273 GLY A O 1
ATOM 2115 N N . VAL A 1 274 ? 9.321 2.611 -2.125 1.00 90.88 274 VAL A N 1
ATOM 2116 C CA . VAL A 1 274 ? 8.644 1.486 -1.449 1.00 90.88 274 VAL A CA 1
ATOM 2117 C C . VAL A 1 274 ? 7.125 1.559 -1.626 1.00 90.88 274 VAL A C 1
ATOM 2119 O O . VAL A 1 274 ? 6.500 0.565 -1.988 1.00 90.88 274 VAL A O 1
ATOM 2122 N N . ARG A 1 275 ? 6.515 2.734 -1.429 1.00 93.31 275 ARG A N 1
ATOM 2123 C CA . ARG A 1 275 ? 5.061 2.939 -1.564 1.00 93.31 275 ARG A CA 1
ATOM 2124 C C . ARG A 1 275 ? 4.581 2.573 -2.970 1.00 93.31 275 ARG A C 1
ATOM 2126 O O . ARG A 1 275 ? 3.596 1.847 -3.110 1.00 93.31 275 ARG A O 1
ATOM 2133 N N . LYS A 1 276 ? 5.294 3.039 -3.998 1.00 95.75 276 LYS A N 1
ATOM 2134 C CA . LYS A 1 276 ? 5.038 2.701 -5.406 1.00 95.75 276 LYS A CA 1
ATOM 2135 C C . LYS A 1 276 ? 5.271 1.216 -5.685 1.00 95.75 276 LYS A C 1
ATOM 2137 O O . LYS A 1 276 ? 4.468 0.597 -6.379 1.00 95.75 276 LYS A O 1
ATOM 2142 N N . GLY A 1 277 ? 6.313 0.632 -5.094 1.00 94.62 277 GLY A N 1
ATOM 2143 C CA . GLY A 1 277 ? 6.600 -0.802 -5.140 1.00 94.62 277 GLY A CA 1
ATOM 2144 C C . GLY A 1 277 ? 5.448 -1.664 -4.621 1.00 94.62 277 GLY A C 1
ATOM 2145 O O . GLY A 1 277 ? 5.058 -2.617 -5.290 1.00 94.62 277 GLY A O 1
ATOM 2146 N N . LEU A 1 278 ? 4.837 -1.290 -3.493 1.00 93.69 278 LEU A N 1
ATOM 2147 C CA . LEU A 1 278 ? 3.684 -2.005 -2.930 1.00 93.69 278 LEU A CA 1
ATOM 2148 C C . LEU A 1 278 ? 2.465 -1.964 -3.863 1.00 93.69 278 LEU A C 1
ATOM 2150 O O . LEU A 1 278 ? 1.789 -2.978 -4.049 1.00 93.69 278 LEU A O 1
ATOM 2154 N N . MET A 1 279 ? 2.196 -0.821 -4.503 1.00 95.94 279 MET A N 1
ATOM 2155 C CA . MET A 1 279 ? 1.125 -0.736 -5.501 1.00 95.94 279 MET A CA 1
ATOM 2156 C C . MET A 1 279 ? 1.448 -1.577 -6.738 1.00 95.94 279 MET A C 1
ATOM 2158 O O . MET A 1 279 ? 0.588 -2.310 -7.224 1.00 95.94 279 MET A O 1
ATOM 2162 N N . PHE A 1 280 ? 2.690 -1.514 -7.224 1.00 96.88 280 PHE A N 1
ATOM 2163 C CA . PHE A 1 280 ? 3.158 -2.333 -8.339 1.00 96.88 280 PHE A CA 1
ATOM 2164 C C . PHE A 1 280 ? 2.937 -3.818 -8.042 1.00 96.88 280 PHE A C 1
ATOM 2166 O O . PHE A 1 280 ? 2.312 -4.519 -8.835 1.00 96.88 280 PHE A O 1
ATOM 2173 N N . GLN A 1 281 ? 3.380 -4.280 -6.871 1.00 95.06 281 GLN A N 1
ATOM 2174 C CA . GLN A 1 281 ? 3.183 -5.648 -6.406 1.00 95.06 281 GLN A CA 1
ATOM 2175 C C . GLN A 1 281 ? 1.699 -6.030 -6.400 1.00 95.06 281 GLN A C 1
ATOM 2177 O O . GLN A 1 281 ? 1.351 -7.052 -6.986 1.00 95.06 281 GLN A O 1
ATOM 2182 N N . THR A 1 282 ? 0.837 -5.189 -5.818 1.00 94.75 282 THR A N 1
ATOM 2183 C CA . THR A 1 282 ? -0.619 -5.421 -5.742 1.00 94.75 282 THR A CA 1
ATOM 2184 C C . THR A 1 282 ? -1.214 -5.678 -7.127 1.00 94.75 282 THR A C 1
ATOM 2186 O O . THR A 1 282 ? -1.910 -6.666 -7.357 1.00 94.75 282 THR A O 1
ATOM 2189 N N . VAL A 1 283 ? -0.896 -4.808 -8.088 1.00 96.00 283 VAL A N 1
ATOM 2190 C CA . VAL A 1 283 ? -1.420 -4.910 -9.455 1.00 96.00 283 VAL A CA 1
ATOM 2191 C C . VAL A 1 283 ? -0.876 -6.158 -10.149 1.00 96.00 283 VAL A C 1
ATOM 2193 O O . VAL A 1 283 ? -1.624 -6.877 -10.810 1.00 96.00 283 VAL A O 1
ATOM 2196 N N . VAL A 1 284 ? 0.419 -6.447 -10.006 1.00 95.88 284 VAL A N 1
ATOM 2197 C CA . VAL A 1 284 ? 1.045 -7.604 -10.660 1.00 95.88 284 VAL A CA 1
ATOM 2198 C C . VAL A 1 284 ? 0.524 -8.922 -10.085 1.00 95.88 284 VAL A C 1
ATOM 2200 O O . VAL A 1 284 ? 0.245 -9.835 -10.864 1.00 95.88 284 VAL A O 1
ATOM 2203 N N . GLN A 1 285 ? 0.330 -9.023 -8.769 1.00 93.69 285 GLN A N 1
ATOM 2204 C CA . GLN A 1 285 ? -0.269 -10.204 -8.134 1.00 93.69 285 GLN A CA 1
ATOM 2205 C C . GLN A 1 285 ? -1.705 -10.424 -8.611 1.00 93.69 285 GLN A C 1
ATOM 2207 O O . GLN A 1 285 ? -2.057 -11.537 -8.989 1.00 93.69 285 GLN A O 1
ATOM 2212 N N . ALA A 1 286 ? -2.508 -9.361 -8.687 1.00 93.94 286 ALA A N 1
ATOM 2213 C CA . ALA A 1 286 ? -3.897 -9.462 -9.124 1.00 93.94 286 ALA A CA 1
ATOM 2214 C C . ALA A 1 286 ? -4.048 -9.816 -10.615 1.00 93.94 286 ALA A C 1
ATOM 2216 O O . ALA A 1 286 ? -5.059 -10.393 -11.025 1.00 93.94 286 ALA A O 1
ATOM 2217 N N . ARG A 1 287 ? -3.086 -9.424 -11.463 1.00 95.31 287 ARG A N 1
ATOM 2218 C CA . ARG A 1 287 ? -3.235 -9.465 -12.933 1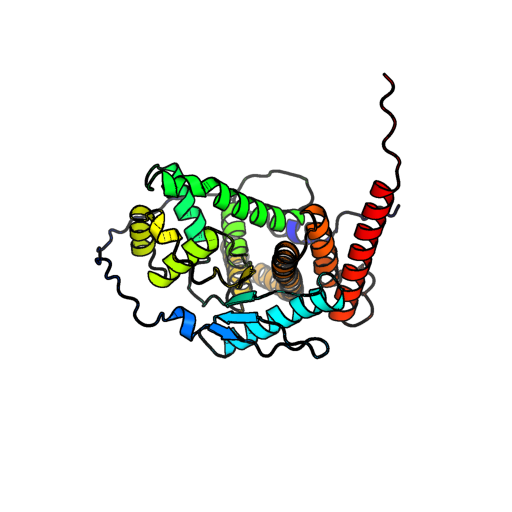.00 95.31 287 ARG A CA 1
ATOM 2219 C C . ARG A 1 287 ? -2.319 -10.438 -13.653 1.00 95.31 287 ARG A C 1
ATOM 2221 O O . ARG A 1 287 ? -2.360 -10.505 -14.884 1.00 95.31 287 ARG A O 1
ATOM 2228 N N . THR A 1 288 ? -1.497 -11.185 -12.928 1.00 94.56 288 THR A N 1
ATOM 2229 C CA . THR A 1 288 ? -0.595 -12.178 -13.512 1.00 94.56 288 THR A CA 1
ATOM 2230 C C . THR A 1 288 ? -0.705 -13.512 -12.784 1.00 94.56 288 THR A C 1
ATOM 2232 O O . THR A 1 288 ? -1.288 -13.614 -11.713 1.00 94.56 288 THR A O 1
ATOM 2235 N N . ARG A 1 289 ? -0.142 -14.565 -13.383 1.00 94.12 289 ARG A N 1
ATOM 2236 C CA . ARG A 1 289 ? 0.016 -15.883 -12.741 1.00 94.12 289 ARG A CA 1
ATOM 2237 C C . ARG A 1 289 ? 1.431 -16.088 -12.197 1.00 94.12 289 ARG A C 1
ATOM 2239 O O . ARG A 1 289 ? 1.875 -17.222 -12.040 1.00 94.12 289 ARG A O 1
ATOM 2246 N N . LEU A 1 290 ? 2.178 -15.000 -12.018 1.00 93.62 290 LEU A N 1
ATOM 2247 C CA . LEU A 1 290 ? 3.535 -15.067 -11.496 1.00 93.62 290 LEU A CA 1
ATOM 2248 C C . LEU A 1 290 ? 3.485 -15.492 -10.026 1.00 93.62 290 LEU A C 1
ATOM 2250 O O . LEU A 1 290 ? 2.667 -14.990 -9.261 1.00 93.62 290 LEU A O 1
ATOM 2254 N N . GLY A 1 291 ? 4.369 -16.412 -9.640 1.00 92.25 291 GLY A N 1
ATOM 2255 C CA . GLY A 1 291 ? 4.549 -16.769 -8.234 1.00 92.25 291 GLY A CA 1
ATOM 2256 C C . GLY A 1 291 ? 5.122 -15.604 -7.422 1.00 92.25 291 GLY A C 1
ATOM 2257 O O . GLY A 1 291 ? 5.725 -14.684 -7.981 1.00 92.25 291 GLY A O 1
ATOM 2258 N N . GLU A 1 292 ? 4.973 -15.667 -6.099 1.00 89.88 292 GLU A N 1
ATOM 2259 C CA . GLU A 1 292 ? 5.376 -14.600 -5.169 1.00 89.88 292 GLU A CA 1
ATOM 2260 C C . GLU A 1 292 ? 6.840 -14.162 -5.347 1.00 89.88 292 GLU A C 1
ATOM 2262 O O . GLU A 1 292 ? 7.120 -12.965 -5.373 1.00 89.88 292 GLU A O 1
ATOM 2267 N N . ASP A 1 293 ? 7.765 -15.101 -5.571 1.00 91.25 293 ASP A N 1
ATOM 2268 C CA . ASP A 1 293 ? 9.182 -14.790 -5.803 1.00 91.25 293 ASP A CA 1
ATOM 2269 C C . ASP A 1 293 ? 9.410 -13.984 -7.088 1.00 91.25 293 ASP A C 1
ATOM 2271 O O . ASP A 1 293 ? 10.209 -13.047 -7.117 1.00 91.25 293 ASP A O 1
ATOM 2275 N N . ALA A 1 294 ? 8.693 -14.319 -8.163 1.00 95.25 294 ALA A N 1
ATOM 2276 C CA . ALA A 1 294 ? 8.788 -13.600 -9.430 1.00 95.25 294 ALA A CA 1
ATOM 2277 C C . ALA A 1 294 ? 8.231 -12.178 -9.292 1.00 95.25 294 ALA A C 1
ATOM 2279 O O . ALA A 1 294 ? 8.853 -11.223 -9.758 1.00 95.25 294 ALA A O 1
ATOM 2280 N N . VAL A 1 295 ? 7.103 -12.025 -8.596 1.00 94.38 295 VAL A N 1
ATOM 2281 C CA . VAL A 1 295 ? 6.537 -10.712 -8.268 1.00 94.38 295 VAL A CA 1
ATOM 2282 C C . VAL A 1 295 ? 7.509 -9.898 -7.413 1.00 94.38 295 VAL A C 1
ATOM 2284 O O . VAL A 1 295 ? 7.765 -8.737 -7.725 1.00 94.38 295 VAL A O 1
ATOM 2287 N N . SER A 1 296 ? 8.087 -10.499 -6.371 1.00 91.50 296 SER A N 1
ATOM 2288 C CA . SER A 1 296 ? 9.037 -9.834 -5.474 1.00 91.50 296 SER A CA 1
ATOM 2289 C C . SER A 1 296 ? 10.282 -9.354 -6.223 1.00 91.50 296 SER A C 1
ATOM 2291 O O . SER A 1 296 ? 10.734 -8.233 -6.000 1.00 91.50 296 SER A O 1
ATOM 2293 N N . ARG A 1 297 ? 10.789 -10.146 -7.176 1.00 94.19 297 ARG A N 1
ATOM 2294 C CA . ARG A 1 297 ? 11.901 -9.748 -8.051 1.00 94.19 297 ARG A CA 1
ATOM 2295 C C . ARG A 1 297 ? 11.547 -8.571 -8.961 1.00 94.19 297 ARG A C 1
ATOM 2297 O O . ARG A 1 297 ? 12.336 -7.635 -9.061 1.00 94.19 297 ARG A O 1
ATOM 2304 N N . LEU A 1 298 ? 10.363 -8.580 -9.578 1.00 96.50 298 LEU A N 1
ATOM 2305 C CA . LEU A 1 298 ? 9.893 -7.459 -10.404 1.00 96.50 298 LEU A CA 1
ATOM 2306 C C . LEU A 1 298 ? 9.708 -6.180 -9.580 1.00 96.50 298 LEU A C 1
ATOM 2308 O O . LEU A 1 298 ? 10.129 -5.109 -10.010 1.00 96.50 298 LEU A O 1
ATOM 2312 N N . MET A 1 299 ? 9.121 -6.298 -8.386 1.00 94.94 299 MET A N 1
ATOM 2313 C CA . MET A 1 299 ? 9.012 -5.185 -7.446 1.00 94.94 299 MET A CA 1
ATOM 2314 C C . MET A 1 299 ? 10.400 -4.670 -7.054 1.00 94.94 299 MET A C 1
ATOM 2316 O O . MET A 1 299 ? 10.616 -3.465 -7.075 1.00 94.94 299 MET A O 1
ATOM 2320 N N . GLY A 1 300 ? 11.347 -5.558 -6.742 1.00 92.44 300 GLY A N 1
ATOM 2321 C CA . GLY A 1 300 ? 12.722 -5.187 -6.411 1.00 92.44 300 GLY A CA 1
ATOM 2322 C C . GLY A 1 300 ? 13.392 -4.392 -7.531 1.00 92.44 300 GLY A C 1
ATOM 2323 O O . GLY A 1 300 ? 13.919 -3.316 -7.269 1.00 92.44 300 GLY A O 1
ATOM 2324 N N . ALA A 1 301 ? 13.286 -4.864 -8.777 1.00 95.06 301 ALA A N 1
ATOM 2325 C CA . ALA A 1 301 ? 13.802 -4.155 -9.949 1.00 95.06 301 ALA A CA 1
ATOM 2326 C C . ALA A 1 301 ? 13.148 -2.775 -10.142 1.00 95.06 301 ALA A C 1
ATOM 2328 O O . ALA A 1 301 ? 13.816 -1.828 -10.545 1.00 95.06 301 ALA A O 1
ATOM 2329 N N . TYR A 1 302 ? 11.853 -2.647 -9.842 1.00 96.00 302 TYR A N 1
ATOM 2330 C CA . TYR A 1 302 ? 11.163 -1.361 -9.900 1.00 96.00 302 TYR A CA 1
ATOM 2331 C C . TYR A 1 302 ? 11.642 -0.401 -8.804 1.00 96.00 302 TYR A C 1
ATOM 2333 O O . TYR A 1 302 ? 12.017 0.730 -9.096 1.00 96.00 302 TYR A O 1
ATOM 2341 N N . VAL A 1 303 ? 11.648 -0.856 -7.549 1.00 93.50 303 VAL A N 1
ATOM 2342 C CA . VAL A 1 303 ? 12.006 -0.048 -6.375 1.00 93.50 303 VAL A CA 1
ATOM 2343 C C . VAL A 1 303 ? 13.462 0.410 -6.446 1.00 93.50 303 VAL A C 1
ATOM 2345 O O . VAL A 1 303 ? 13.729 1.568 -6.142 1.00 93.50 303 VAL A O 1
ATOM 2348 N N . GLU A 1 304 ? 14.385 -0.452 -6.885 1.00 91.75 304 GLU A N 1
ATOM 2349 C CA . GLU A 1 304 ? 15.814 -0.136 -7.039 1.00 91.75 304 GLU A CA 1
ATOM 2350 C C . GLU A 1 304 ? 16.026 1.118 -7.908 1.00 91.75 304 GLU A C 1
ATOM 2352 O O . GLU A 1 304 ? 16.763 2.016 -7.512 1.00 91.75 304 GLU A O 1
ATOM 2357 N N . GLU A 1 305 ? 15.284 1.262 -9.010 1.00 93.81 305 GLU A N 1
ATOM 2358 C CA . GLU A 1 305 ? 15.387 2.423 -9.911 1.00 93.81 305 GLU A CA 1
ATOM 2359 C C . GLU A 1 305 ? 14.772 3.721 -9.361 1.00 93.81 305 GLU A C 1
ATOM 2361 O O . GLU A 1 305 ? 15.075 4.816 -9.854 1.00 93.81 305 GLU A O 1
ATOM 2366 N N . LEU A 1 306 ? 13.911 3.606 -8.345 1.00 91.75 306 LEU A N 1
ATOM 2367 C CA . LEU A 1 306 ? 13.302 4.735 -7.636 1.00 91.75 306 LEU A CA 1
ATOM 2368 C C . LEU A 1 306 ? 14.129 5.184 -6.426 1.00 91.75 306 LEU A C 1
ATOM 2370 O O . LEU A 1 306 ? 13.813 6.209 -5.814 1.00 91.75 306 LEU A O 1
ATOM 2374 N N . MET A 1 307 ? 15.170 4.439 -6.048 1.00 88.00 307 MET A N 1
ATOM 2375 C CA . MET A 1 307 ? 16.013 4.810 -4.917 1.00 88.00 307 MET A CA 1
ATOM 2376 C C . MET A 1 307 ? 16.793 6.105 -5.196 1.00 88.00 307 MET A C 1
ATOM 2378 O O . MET A 1 307 ? 17.061 6.468 -6.346 1.00 88.00 307 MET A O 1
ATOM 2382 N N . PRO A 1 308 ? 17.117 6.887 -4.151 1.00 84.31 308 PRO A N 1
ATOM 2383 C CA . PRO A 1 308 ? 18.013 8.024 -4.309 1.00 84.31 308 PRO A CA 1
ATOM 2384 C C . PRO A 1 308 ? 19.420 7.547 -4.683 1.00 84.31 308 PRO A C 1
ATOM 2386 O O . PRO A 1 308 ? 19.939 6.637 -4.043 1.00 84.31 308 PRO A O 1
ATOM 2389 N N . ASP A 1 309 ? 20.065 8.230 -5.635 1.00 82.56 309 ASP A N 1
ATOM 2390 C CA . ASP A 1 309 ? 21.471 7.971 -5.961 1.00 82.56 309 ASP A CA 1
ATOM 2391 C C . ASP A 1 309 ? 22.344 8.115 -4.699 1.00 82.56 309 ASP A C 1
ATOM 2393 O O . ASP A 1 309 ? 22.275 9.123 -3.967 1.00 82.56 309 ASP A O 1
ATOM 2397 N N . LEU A 1 310 ? 23.188 7.115 -4.440 1.00 76.31 310 LEU A N 1
ATOM 2398 C CA . LEU A 1 310 ? 24.219 7.222 -3.414 1.00 76.31 310 LEU A CA 1
ATOM 2399 C C . LEU A 1 310 ? 25.408 8.035 -3.948 1.00 76.31 310 LEU A C 1
ATOM 2401 O O . LEU A 1 310 ? 25.685 8.002 -5.144 1.00 76.31 310 LEU A O 1
ATOM 2405 N N . PRO A 1 311 ? 26.127 8.782 -3.086 1.00 71.31 311 PRO A N 1
ATOM 2406 C CA . PRO A 1 311 ? 27.238 9.636 -3.520 1.00 71.31 311 PRO A CA 1
ATOM 2407 C C . PRO A 1 311 ? 28.325 8.897 -4.312 1.00 71.31 311 PRO A C 1
ATOM 2409 O O . PRO A 1 311 ? 28.938 9.494 -5.192 1.00 71.31 311 PRO A O 1
ATOM 2412 N N . ASP A 1 312 ? 28.528 7.615 -4.003 1.00 73.12 312 ASP A N 1
ATOM 2413 C CA . ASP A 1 312 ? 29.586 6.773 -4.569 1.00 73.12 312 ASP A CA 1
ATOM 2414 C C . ASP A 1 312 ? 29.084 5.836 -5.680 1.00 73.12 312 ASP A C 1
ATOM 2416 O O . ASP A 1 312 ? 29.851 5.028 -6.206 1.00 73.12 312 ASP A O 1
ATOM 2420 N N . GLU A 1 313 ? 27.801 5.921 -6.039 1.00 70.12 313 GLU A N 1
ATOM 2421 C CA . GLU A 1 313 ? 27.223 5.119 -7.111 1.00 70.12 313 GLU A CA 1
ATOM 2422 C C . GLU A 1 313 ? 27.178 5.917 -8.420 1.00 70.12 313 GLU A C 1
ATOM 2424 O O . GLU A 1 313 ? 26.937 7.131 -8.419 1.00 70.12 313 GLU A O 1
ATOM 2429 N N . PRO A 1 314 ? 27.431 5.264 -9.569 1.00 71.06 314 PRO A N 1
ATOM 2430 C CA . PRO A 1 314 ? 27.281 5.924 -10.851 1.00 71.06 314 PRO A CA 1
ATOM 2431 C C . PRO A 1 314 ? 25.830 6.374 -11.001 1.00 71.06 314 PRO A C 1
ATOM 2433 O O . PRO A 1 314 ? 24.919 5.554 -10.928 1.00 71.06 314 PRO A O 1
ATOM 2436 N N . LYS A 1 315 ? 25.616 7.670 -11.251 1.00 68.62 315 LYS A N 1
ATOM 2437 C CA . LYS A 1 315 ? 24.273 8.186 -11.532 1.00 68.62 315 LYS A CA 1
ATOM 2438 C C . LYS A 1 315 ? 23.675 7.422 -12.702 1.00 68.62 315 LYS A C 1
ATOM 2440 O O . LYS A 1 315 ? 24.260 7.387 -13.789 1.00 68.62 315 LYS A O 1
ATOM 2445 N N . HIS A 1 316 ? 22.494 6.864 -12.491 1.00 73.00 316 HIS A N 1
ATOM 2446 C CA . HIS A 1 316 ? 21.776 6.202 -13.560 1.00 73.00 316 HIS A CA 1
ATOM 2447 C C . HIS A 1 316 ? 21.353 7.245 -14.608 1.00 73.00 316 HIS A C 1
ATOM 2449 O O . HIS A 1 316 ? 20.651 8.212 -14.307 1.00 73.00 316 HIS A O 1
ATOM 2455 N N . ALA A 1 317 ? 21.812 7.083 -15.851 1.00 78.00 317 ALA A N 1
ATOM 2456 C CA . ALA A 1 317 ? 21.501 8.020 -16.926 1.00 78.00 317 ALA A CA 1
ATOM 2457 C C . ALA A 1 317 ? 20.034 7.889 -17.379 1.00 78.00 317 ALA A C 1
ATOM 2459 O O . ALA A 1 317 ? 19.509 6.784 -17.497 1.00 78.00 317 ALA A O 1
ATOM 2460 N N . GLY A 1 318 ? 19.397 9.023 -17.686 1.00 86.25 318 GLY A N 1
ATOM 2461 C CA . GLY A 1 318 ? 18.049 9.089 -18.264 1.00 86.25 318 GLY A CA 1
ATOM 2462 C C . GLY A 1 318 ? 16.916 9.332 -17.251 1.00 86.25 318 GLY A C 1
ATOM 2463 O O . GLY A 1 318 ? 17.163 9.373 -16.043 1.00 86.25 318 GLY A O 1
ATOM 2464 N N . PRO A 1 319 ? 15.673 9.535 -17.727 1.00 92.56 319 PRO A N 1
ATOM 2465 C CA . PRO A 1 319 ? 14.499 9.763 -16.882 1.00 92.56 319 PRO A CA 1
ATOM 2466 C C . PRO A 1 319 ? 14.153 8.552 -16.007 1.00 92.56 319 PRO A C 1
ATOM 2468 O O . PRO A 1 319 ? 14.160 7.421 -16.483 1.00 92.56 319 PRO A O 1
ATOM 2471 N N . GLU A 1 320 ? 13.772 8.790 -14.748 1.00 92.94 320 GLU A N 1
ATOM 2472 C CA . GLU A 1 320 ? 13.461 7.739 -13.759 1.00 92.94 320 GLU A CA 1
ATOM 2473 C C . GLU A 1 320 ? 12.449 6.702 -14.268 1.00 92.94 320 GLU A C 1
ATOM 2475 O O . GLU A 1 320 ? 12.685 5.501 -14.158 1.00 92.94 320 GLU A O 1
ATOM 2480 N N . HIS A 1 321 ? 11.377 7.160 -14.918 1.00 94.69 321 HIS A N 1
ATOM 2481 C CA . HIS A 1 321 ? 10.364 6.290 -15.519 1.00 94.69 321 HIS A CA 1
ATOM 2482 C C . HIS A 1 321 ? 10.939 5.330 -16.571 1.00 94.69 321 HIS A C 1
ATOM 2484 O O . HIS A 1 321 ? 10.630 4.141 -16.567 1.00 94.69 321 HIS A O 1
ATOM 2490 N N . GLU A 1 322 ? 11.788 5.824 -17.475 1.00 95.81 322 GLU A N 1
ATOM 2491 C CA . GLU A 1 322 ? 12.360 5.004 -18.551 1.00 95.81 322 GLU A CA 1
ATOM 2492 C C . GLU A 1 322 ? 13.288 3.926 -17.995 1.00 95.81 322 GLU A C 1
ATOM 2494 O O . GLU A 1 322 ? 13.267 2.786 -18.469 1.00 95.81 322 GLU A O 1
ATOM 2499 N N . ARG A 1 323 ? 14.051 4.266 -16.950 1.00 95.06 323 ARG A N 1
ATOM 2500 C CA . ARG A 1 323 ? 14.911 3.306 -16.260 1.00 95.06 323 ARG A CA 1
ATOM 2501 C C . ARG A 1 323 ? 14.103 2.240 -15.534 1.00 95.06 323 ARG A C 1
ATOM 2503 O O . ARG A 1 323 ? 14.363 1.057 -15.736 1.00 95.06 323 ARG A O 1
ATOM 2510 N N . ALA A 1 324 ? 13.069 2.641 -14.794 1.00 96.69 324 ALA A N 1
ATOM 2511 C CA . ALA A 1 324 ? 12.141 1.725 -14.137 1.00 96.69 324 ALA A CA 1
ATOM 2512 C C . ALA A 1 324 ? 11.494 0.747 -15.136 1.00 96.69 324 ALA A C 1
ATOM 2514 O O . ALA A 1 324 ? 11.504 -0.466 -14.921 1.00 96.69 324 ALA A O 1
ATOM 2515 N N . VAL A 1 325 ? 10.995 1.248 -16.274 1.00 97.50 325 VAL A N 1
ATOM 2516 C CA . VAL A 1 325 ? 10.437 0.405 -17.345 1.00 97.50 325 VAL A CA 1
ATOM 2517 C C . VAL A 1 325 ? 11.481 -0.568 -17.895 1.00 97.50 325 VAL A C 1
ATOM 2519 O O . VAL A 1 325 ? 11.172 -1.744 -18.106 1.00 97.50 325 VAL A O 1
ATOM 2522 N N . ALA A 1 326 ? 12.708 -0.104 -18.140 1.00 97.12 326 ALA A N 1
ATOM 2523 C CA . ALA A 1 326 ? 13.782 -0.943 -18.660 1.00 97.12 326 ALA A CA 1
ATOM 2524 C C . ALA A 1 326 ? 14.188 -2.046 -17.669 1.00 97.12 326 ALA A C 1
ATOM 2526 O O . ALA A 1 326 ? 14.295 -3.205 -18.076 1.00 97.12 326 ALA A O 1
ATOM 2527 N N . ALA A 1 327 ? 14.350 -1.711 -16.387 1.00 96.75 327 ALA A N 1
ATOM 2528 C CA . ALA A 1 327 ? 14.716 -2.650 -15.330 1.00 96.75 327 ALA A CA 1
ATOM 2529 C C . ALA A 1 327 ? 13.650 -3.739 -15.145 1.00 96.75 327 ALA A C 1
ATOM 2531 O O . ALA A 1 327 ? 13.963 -4.930 -15.204 1.00 96.75 327 ALA A O 1
ATOM 2532 N N . VAL A 1 328 ? 12.375 -3.349 -15.029 1.00 98.19 328 VAL A N 1
ATOM 2533 C CA . VAL A 1 328 ? 11.256 -4.297 -14.899 1.00 98.19 328 VAL A CA 1
ATOM 2534 C C . VAL A 1 328 ? 11.147 -5.195 -16.133 1.00 98.19 328 VAL A C 1
ATOM 2536 O O . VAL A 1 328 ? 10.961 -6.406 -16.004 1.00 98.19 328 VAL A O 1
ATOM 2539 N N . ARG A 1 329 ? 11.306 -4.640 -17.341 1.00 98.12 329 ARG A N 1
ATOM 2540 C CA . ARG A 1 329 ? 11.267 -5.426 -18.585 1.00 98.12 329 ARG A CA 1
ATOM 2541 C C . ARG A 1 329 ? 12.418 -6.429 -18.665 1.00 98.12 329 ARG A C 1
ATOM 2543 O O . ARG A 1 329 ? 12.201 -7.566 -19.088 1.00 98.12 329 ARG A O 1
ATOM 2550 N N . ALA A 1 330 ? 13.627 -6.024 -18.280 1.00 98.06 330 ALA A N 1
ATOM 2551 C CA . ALA A 1 330 ? 14.791 -6.904 -18.258 1.00 98.06 330 ALA A CA 1
ATOM 2552 C C . ALA A 1 330 ? 14.582 -8.068 -17.278 1.00 98.06 330 ALA A C 1
ATOM 2554 O O . ALA A 1 330 ? 14.796 -9.227 -17.641 1.00 98.06 330 ALA A O 1
ATOM 2555 N N . GLU A 1 331 ? 14.084 -7.771 -16.077 1.00 98.12 331 GLU A N 1
ATOM 2556 C CA . GLU A 1 331 ? 13.806 -8.770 -15.047 1.00 98.12 331 GLU A CA 1
ATOM 2557 C C . GLU A 1 331 ? 12.695 -9.744 -15.474 1.00 98.12 331 GLU A C 1
ATOM 2559 O O . GLU A 1 331 ? 12.841 -10.962 -15.348 1.00 98.12 331 GLU A O 1
ATOM 2564 N N . LEU A 1 332 ? 11.625 -9.237 -16.093 1.00 97.94 332 LEU A N 1
ATOM 2565 C CA . LEU A 1 332 ? 10.568 -10.060 -16.682 1.00 97.94 332 LEU A CA 1
ATOM 2566 C C . LEU A 1 332 ? 11.104 -10.987 -17.783 1.00 97.94 332 LEU A C 1
ATOM 2568 O O . LEU A 1 332 ? 10.728 -12.161 -17.852 1.00 97.94 332 LEU A O 1
ATOM 2572 N N . GLY A 1 333 ? 12.000 -10.481 -18.634 1.00 97.62 333 GLY A N 1
ATOM 2573 C CA . GLY A 1 333 ? 12.689 -11.278 -19.648 1.00 97.62 333 GLY A CA 1
ATOM 2574 C C . GLY A 1 333 ? 13.527 -12.400 -19.031 1.00 97.62 333 GLY A C 1
ATOM 2575 O O . GLY A 1 333 ? 13.450 -13.543 -19.485 1.00 97.62 333 GLY A O 1
ATOM 2576 N N . ALA A 1 334 ? 14.263 -12.105 -17.957 1.00 97.50 334 ALA A N 1
ATOM 2577 C CA . ALA A 1 334 ? 15.054 -13.092 -17.226 1.00 97.50 334 ALA A CA 1
ATOM 2578 C C . ALA A 1 334 ? 14.178 -14.185 -16.590 1.00 97.50 334 ALA A C 1
ATOM 2580 O O . ALA A 1 334 ? 14.513 -15.368 -16.685 1.00 97.50 334 ALA A O 1
ATOM 2581 N N . LEU A 1 335 ? 13.038 -13.814 -15.998 1.00 96.44 335 LEU A N 1
ATOM 2582 C CA . LEU A 1 335 ? 12.067 -14.757 -15.432 1.00 96.44 335 LEU A CA 1
ATOM 2583 C C . LEU A 1 335 ? 11.485 -15.691 -16.503 1.00 96.44 335 LEU A C 1
ATOM 2585 O O . LEU A 1 335 ? 11.443 -16.906 -16.307 1.00 96.44 335 LEU A O 1
ATOM 2589 N N . ARG A 1 336 ? 11.101 -15.148 -17.666 1.00 95.44 336 ARG A N 1
ATOM 2590 C CA . ARG A 1 336 ? 10.597 -15.945 -18.799 1.00 95.44 336 ARG A CA 1
ATOM 2591 C C . ARG A 1 336 ? 11.665 -16.890 -19.354 1.00 95.44 336 ARG A C 1
ATOM 2593 O O . ARG A 1 336 ? 11.373 -18.053 -19.618 1.00 95.44 336 ARG A O 1
ATOM 2600 N N . ALA A 1 337 ? 12.904 -16.417 -19.487 1.00 95.31 337 ALA A N 1
ATOM 2601 C CA . ALA A 1 337 ? 14.021 -17.241 -19.942 1.00 95.31 337 ALA A CA 1
ATOM 2602 C C . ALA A 1 337 ? 14.351 -18.373 -18.953 1.00 95.31 337 ALA A C 1
ATOM 2604 O O . ALA A 1 337 ? 14.666 -19.481 -19.382 1.00 95.31 337 ALA A O 1
ATOM 2605 N N . ALA A 1 338 ? 14.263 -18.118 -17.643 1.00 93.19 338 ALA A N 1
ATOM 2606 C CA . ALA A 1 338 ? 14.441 -19.146 -16.620 1.00 93.19 338 ALA A CA 1
ATOM 2607 C C . ALA A 1 338 ? 13.342 -20.218 -16.700 1.00 93.19 338 ALA A C 1
ATOM 2609 O O . ALA A 1 338 ? 13.660 -21.402 -16.753 1.00 93.19 338 ALA A O 1
ATOM 2610 N N . ALA A 1 339 ? 12.073 -19.810 -16.814 1.00 90.94 339 ALA A N 1
ATOM 2611 C CA . ALA A 1 339 ? 10.950 -20.739 -16.954 1.00 90.94 339 ALA A CA 1
ATOM 2612 C C . ALA A 1 339 ? 11.061 -21.615 -18.216 1.00 90.94 339 ALA A C 1
ATOM 2614 O O . ALA A 1 339 ? 10.810 -22.818 -18.160 1.00 90.94 339 ALA A O 1
ATOM 2615 N N . ALA A 1 340 ? 11.495 -21.037 -19.343 1.00 91.31 340 ALA A N 1
ATOM 2616 C CA . ALA A 1 340 ? 11.707 -21.779 -20.585 1.00 91.31 340 ALA A CA 1
ATOM 2617 C C . ALA A 1 340 ? 12.818 -22.838 -20.464 1.00 91.31 340 ALA A C 1
ATOM 2619 O O . ALA A 1 340 ? 12.687 -23.921 -21.026 1.00 91.31 340 ALA A O 1
ATOM 2620 N N . LYS A 1 341 ? 13.890 -22.554 -19.709 1.00 90.44 341 LYS A N 1
ATOM 2621 C CA . LYS A 1 341 ? 14.964 -23.527 -19.450 1.00 90.44 341 LYS A CA 1
ATOM 2622 C C . LYS A 1 341 ? 14.473 -24.705 -18.615 1.00 90.44 341 LYS A C 1
ATOM 2624 O O . LYS A 1 341 ? 14.736 -25.840 -18.986 1.00 90.44 341 LYS A O 1
ATOM 2629 N N . THR A 1 342 ? 13.720 -24.443 -17.547 1.00 87.94 342 THR A N 1
ATOM 2630 C CA . THR A 1 342 ? 13.150 -25.501 -16.697 1.00 87.94 342 THR A CA 1
ATOM 2631 C C . THR A 1 342 ? 12.165 -26.386 -17.463 1.00 87.94 342 THR A C 1
ATOM 2633 O O . THR A 1 342 ? 12.129 -27.588 -17.243 1.00 87.94 342 THR A O 1
ATOM 2636 N N . ALA A 1 343 ? 11.395 -25.820 -18.398 1.00 84.88 343 ALA A N 1
ATOM 2637 C CA . ALA A 1 343 ? 10.468 -26.591 -19.228 1.00 84.88 343 ALA A CA 1
ATOM 2638 C C . ALA A 1 343 ? 11.161 -27.453 -20.304 1.00 84.88 343 ALA A C 1
ATOM 2640 O O . ALA A 1 343 ? 10.562 -28.406 -20.796 1.00 84.88 343 ALA A O 1
ATOM 2641 N N . ALA A 1 344 ? 12.393 -27.110 -20.695 1.00 81.06 344 ALA A N 1
ATOM 2642 C CA . ALA A 1 344 ? 13.146 -27.806 -21.739 1.00 81.06 344 ALA A CA 1
ATOM 2643 C C . ALA A 1 344 ? 14.021 -28.958 -21.210 1.00 81.06 344 ALA A C 1
ATOM 2645 O O . ALA A 1 344 ? 14.560 -29.723 -22.009 1.00 81.06 344 ALA A O 1
ATOM 2646 N N . GLU A 1 345 ? 14.187 -29.086 -19.892 1.00 77.81 345 GLU A N 1
ATOM 2647 C CA . GLU A 1 345 ? 14.968 -30.159 -19.279 1.00 77.81 345 GLU A CA 1
ATOM 2648 C C . GLU A 1 345 ? 14.103 -31.435 -19.217 1.00 77.81 345 GLU A C 1
ATOM 2650 O O . GLU A 1 345 ? 13.064 -31.436 -18.549 1.00 77.81 345 GLU A O 1
ATOM 2655 N N . PRO A 1 346 ? 14.444 -32.512 -19.958 1.00 70.44 346 PRO A N 1
ATOM 2656 C CA . PRO A 1 346 ? 13.635 -33.724 -19.968 1.00 70.44 346 PRO A CA 1
ATOM 2657 C C . PRO A 1 346 ? 13.595 -34.306 -18.557 1.00 70.44 346 PRO A C 1
ATOM 2659 O O . PRO A 1 346 ? 14.642 -34.479 -17.934 1.00 70.44 346 PRO A O 1
ATOM 2662 N N . ALA A 1 347 ? 12.389 -34.604 -18.060 1.00 65.75 347 ALA A N 1
ATOM 2663 C CA . ALA A 1 347 ? 12.199 -35.241 -16.763 1.00 65.75 347 ALA A CA 1
ATOM 2664 C C . ALA A 1 347 ? 13.102 -36.476 -16.691 1.00 65.75 347 ALA A C 1
ATOM 2666 O O . ALA A 1 347 ? 12.906 -37.429 -17.451 1.00 65.75 347 ALA A O 1
ATOM 2667 N N . ALA A 1 348 ? 14.126 -36.417 -15.835 1.00 63.75 348 ALA A N 1
ATOM 2668 C CA . ALA A 1 348 ? 15.071 -37.506 -15.666 1.00 63.75 348 ALA A CA 1
ATOM 2669 C C . ALA A 1 348 ? 14.266 -38.781 -15.412 1.00 63.75 348 ALA A C 1
ATOM 2671 O O . ALA A 1 348 ? 13.457 -38.838 -14.483 1.00 63.75 348 ALA A O 1
ATOM 2672 N N . THR A 1 349 ? 14.419 -39.762 -16.301 1.00 58.81 349 THR A N 1
ATOM 2673 C CA . THR A 1 349 ? 13.685 -41.019 -16.219 1.00 58.81 349 THR A CA 1
ATOM 2674 C C . THR A 1 349 ? 13.987 -41.635 -14.854 1.00 58.81 349 THR A C 1
ATOM 2676 O O . THR A 1 349 ? 15.169 -41.812 -14.546 1.00 58.81 349 THR A O 1
ATOM 2679 N N . PRO A 1 350 ? 12.979 -41.918 -14.010 1.00 60.69 350 PRO A N 1
ATOM 2680 C CA . PRO A 1 350 ? 13.234 -42.582 -12.745 1.00 60.69 350 PRO A CA 1
ATOM 2681 C C . PRO A 1 350 ? 13.869 -43.936 -13.057 1.00 60.69 350 PRO A C 1
ATOM 2683 O O . PRO A 1 350 ? 13.275 -44.773 -13.737 1.00 60.69 350 PRO A O 1
ATOM 2686 N N . VAL A 1 351 ? 15.117 -44.109 -12.623 1.00 66.56 351 VAL A N 1
ATOM 2687 C CA . VAL A 1 351 ? 15.810 -45.394 -12.679 1.00 66.56 351 VAL A CA 1
ATOM 2688 C C . VAL A 1 351 ? 15.114 -46.283 -11.653 1.00 66.56 351 VAL A C 1
ATOM 2690 O O . VAL A 1 351 ? 15.221 -46.032 -10.453 1.00 66.56 351 VAL A O 1
ATOM 2693 N N . HIS A 1 352 ? 14.329 -47.239 -12.148 1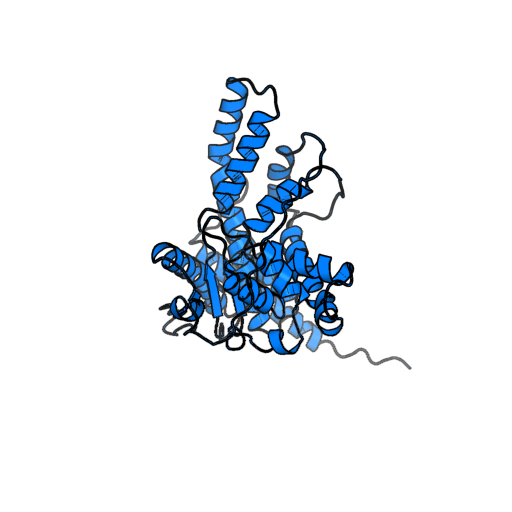.00 59.84 352 HIS A N 1
ATOM 2694 C CA . HIS A 1 352 ? 13.687 -48.282 -11.352 1.00 59.84 352 HIS A CA 1
ATOM 2695 C C . HIS A 1 352 ? 14.629 -49.455 -11.111 1.00 59.84 352 HIS A C 1
ATOM 2697 O O . HIS A 1 352 ? 15.352 -49.828 -12.065 1.00 59.84 352 HIS A O 1
#